Protein AF-A0A0S7X469-F1 (afdb_monomer)

Secondary structure (DSSP, 8-state):
--------SS---SHHHHHHHHHHHHHHHHHHTTT--EEE--S-TT-TTSTT---HHHHHHHHHHHHHHHHHH-TTPEEEE---S-TTSHHHHHHHHHHHTSTTGGG-SEEEE--EES--TTSHHHHHHHHHHHHHHHHHHHHHHHTT--SEEEEEEEE-EEGGG--TT-GGGEE-HHHHHHHHHHHHHHHHHTTEEEEE---TT-HHHHHHHHHHHHH-TT-EE---------S-S-EEEEEEE-TTS-EEEEEEE-SPPPS----

Foldseek 3Di:
DPPPDDQDPPFQPDPVRLVVVLVVLLVVLLVCPVPDQEDEQAAACQPPPDSSDHDLVSSLVSLVVNLVSNCVSPVRHAYEYLNHPACLDPSSVVSSLSSLQDLCLQSHAEYEYAHAQLQACVDPSRNVVLVCVLVSLVVSVVSNVVSPHDHAYENEEYFADDQVPDDPVRNSSHDHLQLRLVVVLVVCQVCQLSRYHYDYDPPVVRVSNVVSVVVCVVVCVQWHWDDDPDDDDDPQPQKDKTKTAHPVRDIDIDIDRRHRDDNDDPD

Structure (mmCIF, N/CA/C/O backbone):
data_AF-A0A0S7X469-F1
#
_entry.id   AF-A0A0S7X469-F1
#
loop_
_atom_site.group_PDB
_atom_site.id
_atom_site.type_symbol
_atom_site.label_atom_id
_atom_site.label_alt_id
_atom_site.label_comp_id
_atom_site.label_asym_id
_atom_site.label_entity_id
_atom_site.label_seq_id
_atom_site.pdbx_PDB_ins_code
_atom_site.Cartn_x
_atom_site.Cartn_y
_atom_site.Cartn_z
_atom_site.occupancy
_atom_site.B_iso_or_equiv
_atom_site.auth_seq_id
_atom_site.auth_comp_id
_atom_site.auth_asym_id
_atom_site.auth_atom_id
_atom_site.pdbx_PDB_model_num
ATOM 1 N N . MET A 1 1 ? -6.082 31.143 21.332 1.00 36.12 1 MET A N 1
ATOM 2 C CA . MET A 1 1 ? -4.649 31.126 20.981 1.00 36.12 1 MET A CA 1
ATOM 3 C C . MET A 1 1 ? -4.192 29.689 21.116 1.00 36.12 1 MET A C 1
ATOM 5 O O . MET A 1 1 ? -4.221 29.185 22.231 1.00 36.12 1 MET A O 1
ATOM 9 N N . ALA A 1 2 ? -3.887 29.004 20.016 1.00 40.56 2 ALA A N 1
ATOM 10 C CA . ALA A 1 2 ? -3.230 27.705 20.108 1.00 40.56 2 ALA A CA 1
ATOM 11 C C . ALA A 1 2 ? -1.818 27.973 20.639 1.00 40.56 2 ALA A C 1
ATOM 13 O O . ALA A 1 2 ? -1.033 28.651 19.979 1.00 40.56 2 ALA A O 1
ATOM 14 N N . GLN A 1 3 ? -1.541 27.576 21.880 1.00 46.44 3 GLN A N 1
ATOM 15 C CA . GLN A 1 3 ? -0.190 27.656 22.421 1.00 46.44 3 GLN A CA 1
ATOM 16 C C . GLN A 1 3 ? 0.654 26.652 21.635 1.00 46.44 3 GLN A C 1
ATOM 18 O O . GLN A 1 3 ? 0.353 25.461 21.644 1.00 46.44 3 GLN A O 1
ATOM 23 N N . GLY A 1 4 ? 1.650 27.145 20.897 1.00 52.31 4 GLY A N 1
ATOM 24 C CA . GLY A 1 4 ? 2.618 26.311 20.190 1.00 52.31 4 GLY A CA 1
ATOM 25 C C . GLY A 1 4 ? 3.452 25.540 21.206 1.00 52.31 4 GLY A C 1
ATOM 26 O O . GLY A 1 4 ? 4.444 26.059 21.708 1.00 52.31 4 GLY A O 1
ATOM 27 N N . GLY A 1 5 ? 2.986 24.348 21.571 1.00 64.31 5 GLY A N 1
ATOM 28 C CA . GLY A 1 5 ? 3.730 23.408 22.398 1.00 64.31 5 GLY A CA 1
ATOM 29 C C . GLY A 1 5 ? 4.857 22.764 21.598 1.00 64.31 5 GLY A C 1
ATOM 30 O O . GLY A 1 5 ? 4.738 22.552 20.392 1.00 64.31 5 GLY A O 1
ATOM 31 N N . GLU A 1 6 ? 5.953 22.455 22.280 1.00 74.06 6 GLU A N 1
ATOM 32 C CA . GLU A 1 6 ? 7.037 21.643 21.735 1.00 74.06 6 GLU A CA 1
ATOM 33 C C . GLU A 1 6 ? 6.517 20.220 21.474 1.00 74.06 6 GLU A C 1
ATOM 35 O O . GLU A 1 6 ? 5.971 19.577 22.375 1.00 74.06 6 GLU A O 1
ATOM 40 N N . VAL A 1 7 ? 6.638 19.738 20.235 1.00 76.44 7 VAL A N 1
ATOM 41 C CA . VAL A 1 7 ? 6.243 18.371 19.869 1.00 76.44 7 VAL A CA 1
ATOM 42 C C . VAL A 1 7 ? 7.349 17.428 20.324 1.00 76.44 7 VAL A C 1
ATOM 44 O O . VAL A 1 7 ? 8.462 17.482 19.807 1.00 76.44 7 VAL A O 1
ATOM 47 N N . ARG A 1 8 ? 7.043 16.577 21.305 1.00 86.12 8 ARG A N 1
ATOM 48 C CA . ARG A 1 8 ? 7.971 15.568 21.823 1.00 86.12 8 ARG A CA 1
ATOM 49 C C . ARG A 1 8 ? 7.801 14.252 21.071 1.00 86.12 8 ARG A C 1
ATOM 51 O O . ARG A 1 8 ? 6.686 13.902 20.692 1.00 86.12 8 ARG A O 1
ATOM 58 N N . TYR A 1 9 ? 8.906 13.541 20.887 1.00 88.25 9 TYR A N 1
ATOM 59 C CA . TYR A 1 9 ? 8.947 12.187 20.348 1.00 88.25 9 TYR A CA 1
ATOM 60 C C . TYR A 1 9 ? 9.711 11.257 21.315 1.00 88.25 9 TYR A C 1
ATOM 62 O O . TYR A 1 9 ? 10.593 11.744 22.031 1.00 88.25 9 TYR A O 1
ATOM 70 N N . PRO A 1 10 ? 9.374 9.956 21.383 1.00 94.31 10 PRO A N 1
ATOM 71 C CA . PRO A 1 10 ? 8.286 9.304 20.646 1.00 94.31 10 PRO A CA 1
ATOM 72 C C . PRO A 1 10 ? 6.906 9.818 21.091 1.00 94.31 10 PRO A C 1
ATOM 74 O O . PRO A 1 10 ? 6.752 10.307 22.211 1.00 94.31 10 PRO A O 1
ATOM 77 N N . ARG A 1 11 ? 5.919 9.797 20.190 1.00 95.38 11 ARG A N 1
ATOM 78 C CA . ARG A 1 11 ? 4.587 10.386 20.417 1.00 95.38 11 ARG A CA 1
ATOM 79 C C . ARG A 1 11 ? 3.649 9.438 21.161 1.00 95.38 11 ARG A C 1
ATOM 81 O O . ARG A 1 11 ? 3.894 8.242 21.244 1.00 95.38 11 ARG A O 1
ATOM 88 N N . PHE A 1 12 ? 2.540 9.998 21.655 1.00 96.31 12 PHE A N 1
ATOM 89 C CA . PHE A 1 12 ? 1.434 9.266 22.294 1.00 96.31 12 PHE A CA 1
ATOM 90 C C . PHE A 1 12 ? 1.796 8.571 23.611 1.00 96.31 12 PHE A C 1
ATOM 92 O O . PHE A 1 12 ? 1.204 7.560 23.980 1.00 96.31 12 PHE A O 1
ATOM 99 N N . LYS A 1 13 ? 2.714 9.175 24.371 1.00 95.88 13 LYS A N 1
ATOM 100 C CA . LYS A 1 13 ? 3.176 8.673 25.672 1.00 95.88 13 LYS A CA 1
ATOM 101 C C . LYS A 1 13 ? 2.231 8.997 26.821 1.00 95.88 13 LYS A C 1
ATOM 103 O O . LYS A 1 13 ? 2.357 8.438 27.909 1.00 95.88 13 LYS A O 1
ATOM 108 N N . THR A 1 14 ? 1.295 9.916 26.610 1.00 95.44 14 THR A N 1
ATOM 109 C CA . THR A 1 14 ? 0.353 10.367 27.639 1.00 95.44 14 THR A CA 1
ATOM 110 C C . THR A 1 14 ? -1.094 10.227 27.178 1.00 95.44 14 THR A C 1
ATOM 112 O O . THR A 1 14 ? -1.407 10.383 25.998 1.00 95.44 14 THR A O 1
ATOM 115 N N . GLU A 1 15 ? -2.014 9.992 28.119 1.00 96.69 15 GLU A N 1
ATOM 116 C CA . GLU A 1 15 ? -3.450 9.959 27.799 1.00 96.69 15 GLU A CA 1
ATOM 117 C C . GLU A 1 15 ? -3.954 11.304 27.257 1.00 96.69 15 GLU A C 1
ATOM 119 O O . GLU A 1 15 ? -4.890 11.324 26.468 1.00 96.69 15 GLU A O 1
ATOM 124 N N . GLU A 1 16 ? -3.319 12.424 27.614 1.00 95.88 16 GLU A N 1
ATOM 125 C CA . GLU A 1 16 ? -3.670 13.735 27.062 1.00 95.88 16 GLU A CA 1
ATOM 126 C C . GLU A 1 16 ? -3.326 13.837 25.566 1.00 95.88 16 GLU A C 1
ATOM 128 O O . GLU A 1 16 ? -4.120 14.347 24.780 1.00 95.88 16 GLU A O 1
ATOM 133 N N . GLU A 1 17 ? -2.167 13.324 25.139 1.00 95.38 17 GLU A N 1
ATOM 134 C CA . GLU A 1 17 ? -1.800 13.265 23.717 1.00 95.38 17 GLU A CA 1
ATOM 135 C C . GLU A 1 17 ? -2.741 12.368 22.921 1.00 95.38 17 GLU A C 1
ATOM 137 O O . GLU A 1 17 ? -3.195 12.769 21.848 1.00 95.38 17 GLU A O 1
ATOM 142 N N . ILE A 1 18 ? -3.050 11.187 23.465 1.00 97.75 18 ILE A N 1
ATOM 143 C CA . ILE A 1 18 ? -3.991 10.248 22.854 1.00 97.75 18 ILE A CA 1
ATOM 144 C C . ILE A 1 18 ? -5.366 10.909 22.739 1.00 97.75 18 ILE A C 1
ATOM 146 O O . ILE A 1 18 ? -5.920 10.946 21.646 1.00 97.75 18 ILE A O 1
ATOM 150 N N . GLN A 1 19 ? -5.897 11.497 23.816 1.00 98.31 19 GLN A N 1
ATOM 151 C CA . GLN A 1 19 ? -7.228 12.104 23.798 1.00 98.31 19 GLN A CA 1
ATOM 152 C C . GLN A 1 19 ? -7.323 13.258 22.795 1.00 98.31 19 GLN A C 1
ATOM 154 O O . GLN A 1 19 ? -8.270 13.299 22.019 1.00 98.31 19 GLN A O 1
ATOM 159 N N . ARG A 1 20 ? -6.316 14.141 22.725 1.00 97.38 20 ARG A N 1
ATOM 160 C CA . ARG A 1 20 ? -6.297 15.224 21.724 1.00 97.38 20 ARG A CA 1
ATOM 161 C C . ARG A 1 20 ? -6.328 14.695 20.290 1.00 97.38 20 ARG A C 1
ATOM 163 O O . ARG A 1 20 ? -6.940 15.315 19.424 1.00 97.38 20 ARG A O 1
ATOM 170 N N . TYR A 1 21 ? -5.661 13.573 20.027 1.00 97.75 21 TYR A N 1
ATOM 171 C CA . TYR A 1 21 ?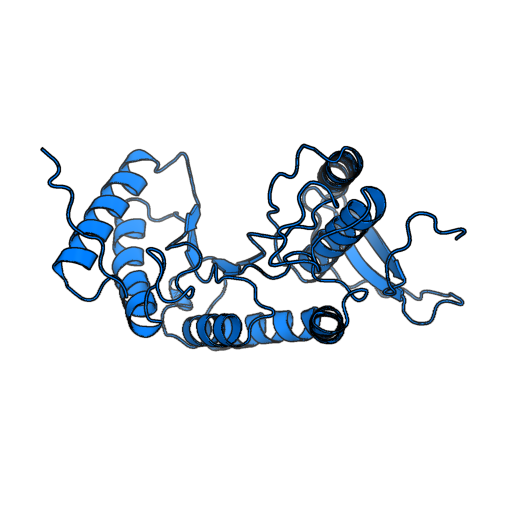 -5.719 12.935 18.717 1.00 97.75 21 TYR A CA 1
ATOM 172 C C . TYR A 1 21 ? -7.074 12.284 18.452 1.00 97.75 21 TYR A C 1
ATOM 174 O O . TYR A 1 21 ? -7.607 12.465 17.363 1.00 97.75 21 TYR A O 1
ATOM 182 N N . LEU A 1 22 ? -7.676 11.610 19.435 1.00 98.81 22 LEU A N 1
ATOM 183 C CA . LEU A 1 22 ? -9.024 11.052 19.296 1.00 98.81 22 LEU A CA 1
ATOM 184 C C . LEU A 1 22 ? -10.070 12.146 19.028 1.00 98.81 22 LEU A C 1
ATOM 186 O O . LEU A 1 22 ? -10.904 11.968 18.146 1.00 98.81 22 LEU A O 1
ATOM 190 N N . ASP A 1 23 ? -9.980 13.294 19.707 1.00 98.75 23 ASP A N 1
ATOM 191 C CA . ASP A 1 23 ? -10.857 14.450 19.471 1.00 98.75 23 ASP A CA 1
ATOM 192 C C . ASP A 1 23 ? -10.689 14.993 18.038 1.00 98.75 23 ASP A C 1
ATOM 194 O O . ASP A 1 23 ? -11.666 15.320 17.358 1.00 98.75 23 ASP A O 1
ATOM 198 N N . TYR A 1 24 ? -9.445 15.057 17.547 1.00 98.44 24 TYR A N 1
ATOM 199 C CA . TYR A 1 24 ? -9.148 15.435 16.164 1.00 98.44 24 TYR A CA 1
ATOM 200 C C . TYR A 1 24 ? -9.712 14.423 15.159 1.00 98.44 24 TYR A C 1
ATOM 202 O O . TYR A 1 24 ? -10.362 14.821 14.192 1.00 98.44 24 TYR A O 1
ATOM 210 N N . VAL A 1 25 ? -9.513 13.123 15.392 1.00 98.62 25 VAL A N 1
ATOM 211 C CA . VAL A 1 25 ? -10.051 12.057 14.538 1.00 98.62 25 VAL A CA 1
ATOM 212 C C . VAL A 1 25 ? -11.573 12.128 14.501 1.00 98.62 25 VAL A C 1
ATOM 214 O O . VAL A 1 25 ? -12.140 12.135 13.410 1.00 98.62 25 VAL A O 1
ATOM 217 N N . GLN A 1 26 ? -12.236 12.264 15.652 1.00 98.75 26 GLN A N 1
ATOM 218 C CA . GLN A 1 26 ? -13.687 12.415 15.717 1.00 98.75 26 GLN A CA 1
ATOM 219 C C . GLN A 1 26 ? -14.153 13.602 14.868 1.00 98.75 26 GLN A C 1
ATOM 221 O O . GLN A 1 26 ? -15.042 13.453 14.031 1.00 98.75 26 GLN A O 1
ATOM 226 N N . PHE A 1 27 ? -13.519 14.767 15.029 1.00 98.62 27 PHE A N 1
ATOM 227 C CA . PHE A 1 27 ? -13.845 15.963 14.255 1.00 98.62 27 PHE A CA 1
ATOM 228 C C . PHE A 1 27 ? -13.696 15.740 12.739 1.00 98.62 27 PHE A C 1
ATOM 230 O O . PHE A 1 27 ? -14.597 16.090 11.971 1.00 98.62 27 PHE A O 1
ATOM 237 N N . ILE A 1 28 ? -12.588 15.136 12.299 1.00 98.38 28 ILE A N 1
ATOM 238 C CA . ILE A 1 28 ? -12.310 14.873 10.880 1.00 98.38 28 ILE A CA 1
ATOM 239 C C . ILE A 1 28 ? -13.291 13.851 10.301 1.00 98.38 28 ILE A C 1
ATOM 241 O O . ILE A 1 28 ? -13.881 14.103 9.246 1.00 98.38 28 ILE A O 1
ATOM 245 N N . VAL A 1 29 ? -13.516 12.724 10.981 1.00 98.44 29 VAL A N 1
ATOM 246 C CA . VAL A 1 29 ? -14.450 11.688 10.517 1.00 98.44 29 VAL A CA 1
ATOM 247 C C . VAL A 1 29 ? -15.863 12.253 10.461 1.00 98.44 29 VAL A C 1
ATOM 249 O O . VAL A 1 29 ? -16.525 12.127 9.434 1.00 98.44 29 VAL A O 1
ATOM 252 N N . HIS A 1 30 ? -16.303 12.969 11.497 1.00 98.12 30 HIS A N 1
ATOM 253 C CA . HIS A 1 30 ? -17.612 13.614 11.513 1.00 98.12 30 HIS A CA 1
ATOM 254 C C . HIS A 1 30 ? -17.799 14.581 10.339 1.00 98.12 30 HIS A C 1
ATOM 256 O O . HIS A 1 30 ? -18.860 14.611 9.716 1.00 98.12 30 HIS A O 1
ATOM 262 N N . HIS A 1 31 ? -16.773 15.376 10.028 1.00 98.00 31 HIS A N 1
ATOM 263 C CA . HIS A 1 31 ? -16.840 16.354 8.952 1.00 98.00 31 HIS A CA 1
ATOM 264 C C . HIS A 1 31 ? -16.864 15.697 7.564 1.00 98.00 31 HIS A C 1
ATOM 266 O O . HIS A 1 31 ? -17.580 16.160 6.672 1.00 98.00 31 HIS A O 1
ATOM 272 N N . PHE A 1 32 ? -16.067 14.648 7.347 1.00 98.06 32 PHE A N 1
ATOM 273 C CA . PHE A 1 32 ? -15.872 14.045 6.025 1.00 98.06 32 PHE A CA 1
ATOM 274 C C . PHE A 1 32 ? -16.647 12.748 5.779 1.00 98.06 32 PHE A C 1
ATOM 276 O O . PHE A 1 32 ? -16.626 12.263 4.643 1.00 98.06 32 PHE A O 1
ATOM 283 N N . LYS A 1 33 ? -17.376 12.218 6.770 1.00 94.62 33 LYS A N 1
ATOM 284 C CA . LYS A 1 33 ? -18.246 11.057 6.556 1.00 94.62 33 LYS A CA 1
ATOM 285 C C . LYS A 1 33 ? -19.186 11.299 5.378 1.00 94.62 33 LYS A C 1
ATOM 287 O O . LYS A 1 33 ? -19.657 12.417 5.155 1.00 94.62 33 LYS A O 1
ATOM 292 N N . ASN A 1 34 ? -19.424 10.247 4.600 1.00 91.38 34 ASN A N 1
ATOM 293 C CA . ASN A 1 34 ? -20.125 10.262 3.308 1.00 91.38 34 ASN A CA 1
ATOM 294 C C . ASN A 1 34 ? -19.367 10.916 2.131 1.00 91.38 34 ASN A C 1
ATOM 296 O O . ASN A 1 34 ? -19.913 10.969 1.031 1.00 91.38 34 ASN A O 1
ATOM 300 N N . ARG A 1 35 ? -18.136 11.418 2.322 1.00 96.88 35 ARG A N 1
ATOM 301 C CA . ARG A 1 35 ? -17.285 11.947 1.232 1.00 96.88 35 ARG A CA 1
ATOM 302 C C . ARG A 1 35 ? -15.993 11.165 1.051 1.00 96.88 35 ARG A C 1
ATOM 304 O O . ARG A 1 35 ? -15.571 10.967 -0.082 1.00 96.88 35 ARG A O 1
ATOM 311 N N . ILE A 1 36 ? -15.385 10.723 2.147 1.00 96.00 36 ILE A N 1
ATOM 312 C CA . ILE A 1 36 ? -14.218 9.839 2.129 1.00 96.00 36 ILE A CA 1
ATOM 313 C C . ILE A 1 36 ? -14.555 8.563 2.892 1.00 96.00 36 ILE A C 1
ATOM 315 O O . ILE A 1 36 ? -15.275 8.599 3.890 1.00 96.00 36 ILE A O 1
ATOM 319 N N . GLN A 1 37 ? -14.071 7.436 2.382 1.00 96.62 37 GLN A N 1
ATOM 320 C CA . GLN A 1 37 ? -14.346 6.120 2.957 1.00 96.62 37 GLN A CA 1
ATOM 321 C C . GLN A 1 37 ? -13.148 5.575 3.725 1.00 96.62 37 GLN A C 1
ATOM 323 O O . GLN A 1 37 ? -13.344 4.836 4.678 1.00 96.62 37 GLN A O 1
ATOM 328 N N . TYR A 1 38 ? -11.932 5.952 3.337 1.00 97.69 38 TYR A N 1
ATOM 329 C CA . TYR A 1 38 ? -10.692 5.398 3.865 1.00 97.69 38 TYR A CA 1
ATOM 330 C C . TYR A 1 38 ? -10.058 6.369 4.859 1.00 97.69 38 TYR A C 1
ATOM 332 O O . TYR A 1 38 ? -9.936 7.559 4.569 1.00 97.69 38 TYR A O 1
ATOM 340 N N . TYR A 1 39 ? -9.676 5.852 6.022 1.00 98.31 39 TYR A N 1
ATOM 341 C CA . TYR A 1 39 ? -9.015 6.590 7.090 1.00 98.31 39 TYR A CA 1
ATOM 342 C C . TYR A 1 39 ? -7.765 5.828 7.507 1.00 98.31 39 TYR A C 1
ATOM 344 O O . TYR A 1 39 ? -7.847 4.753 8.103 1.00 98.31 39 TYR A O 1
ATOM 352 N N . GLU A 1 40 ? -6.617 6.402 7.179 1.00 98.31 40 GLU A N 1
ATOM 353 C CA . GLU A 1 40 ? -5.312 5.883 7.558 1.00 98.31 40 GLU A CA 1
ATOM 354 C C . GLU A 1 40 ? -4.892 6.418 8.917 1.00 98.31 40 GLU A C 1
ATOM 356 O O . GLU A 1 40 ? -4.962 7.621 9.198 1.00 98.31 40 GLU A O 1
ATOM 361 N N . ILE A 1 41 ? -4.495 5.499 9.792 1.00 98.50 41 ILE A N 1
ATOM 362 C CA . ILE A 1 41 ? -4.002 5.836 11.117 1.00 98.50 41 ILE A CA 1
ATOM 363 C C . ILE A 1 41 ? -2.489 5.984 11.009 1.00 98.50 41 ILE A C 1
ATOM 365 O O . ILE A 1 41 ? -1.755 5.029 11.247 1.00 98.50 41 ILE A O 1
ATOM 369 N N . TRP A 1 42 ? -2.074 7.226 10.745 1.00 97.69 42 TRP A N 1
ATOM 370 C CA . TRP A 1 42 ? -0.684 7.694 10.735 1.00 97.69 42 TRP A CA 1
ATOM 371 C C . TRP A 1 42 ? 0.160 7.255 9.533 1.00 97.69 42 TRP A C 1
ATOM 373 O O . TRP A 1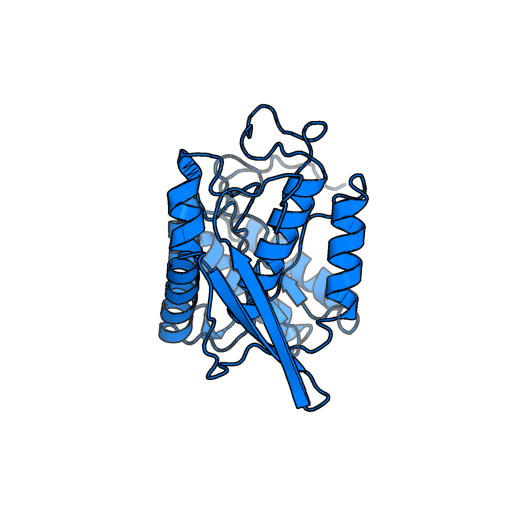 42 ? -0.010 6.156 9.032 1.00 97.69 42 TRP A O 1
ATOM 383 N N . ASN A 1 43 ? 1.124 8.104 9.167 1.00 97.44 43 ASN A N 1
ATOM 384 C CA . ASN A 1 43 ? 2.095 7.858 8.101 1.00 97.44 43 ASN A CA 1
ATOM 385 C C . ASN A 1 43 ? 3.501 7.673 8.687 1.00 97.44 43 ASN A C 1
ATOM 387 O O . ASN A 1 43 ? 3.983 8.546 9.420 1.00 97.44 43 ASN A O 1
ATOM 391 N N . GLU A 1 44 ? 4.147 6.566 8.336 1.00 97.38 44 GLU A N 1
ATOM 392 C CA . GLU A 1 44 ? 5.517 6.170 8.685 1.00 97.38 44 GLU A CA 1
ATOM 393 C C . GLU A 1 44 ? 5.844 6.340 10.181 1.00 97.38 44 GLU A C 1
ATOM 395 O O . GLU A 1 44 ? 6.778 7.057 10.560 1.00 97.38 44 GLU A O 1
ATOM 400 N N . PRO A 1 45 ? 5.067 5.700 11.079 1.00 97.81 45 PRO A N 1
ATOM 401 C CA . PRO A 1 45 ? 5.246 5.854 12.523 1.00 97.81 45 PRO A CA 1
ATOM 402 C C . PRO A 1 45 ? 6.599 5.330 13.029 1.00 97.81 45 PRO A C 1
ATOM 404 O O . PRO A 1 45 ? 7.010 5.647 14.144 1.00 97.81 45 PRO A O 1
ATOM 407 N N . ASN A 1 46 ? 7.301 4.536 12.226 1.00 97.75 46 ASN A N 1
ATOM 408 C CA . ASN A 1 46 ? 8.558 3.887 12.571 1.00 97.75 46 ASN A CA 1
ATOM 409 C C . ASN A 1 46 ? 9.801 4.781 12.388 1.00 97.75 46 ASN A C 1
ATOM 411 O O . ASN A 1 46 ? 10.875 4.395 12.842 1.00 97.75 46 ASN A O 1
ATOM 415 N N . ILE A 1 47 ? 9.686 5.966 11.771 1.00 96.25 47 ILE A N 1
ATOM 416 C CA . ILE A 1 47 ? 10.843 6.849 11.545 1.00 96.25 47 ILE A CA 1
ATOM 417 C C . ILE A 1 47 ? 11.265 7.518 12.856 1.00 96.25 47 ILE A C 1
ATOM 419 O O . ILE A 1 47 ? 10.700 8.537 13.268 1.00 96.25 47 ILE A O 1
ATOM 423 N N . GLU A 1 48 ? 12.285 6.956 13.500 1.00 95.25 48 GLU A N 1
ATOM 424 C CA . GLU A 1 48 ? 12.801 7.422 14.785 1.00 95.25 48 GLU A CA 1
ATOM 425 C C . GLU A 1 48 ? 13.288 8.877 14.761 1.00 95.25 48 GLU A C 1
ATOM 427 O O . GLU A 1 48 ? 13.762 9.395 13.753 1.00 95.25 48 GLU A O 1
ATOM 432 N N . ASN A 1 49 ? 13.229 9.537 15.921 1.00 92.94 49 ASN A N 1
ATOM 433 C CA . ASN A 1 49 ? 13.718 10.908 16.126 1.00 92.94 49 ASN A CA 1
ATOM 434 C C . ASN A 1 49 ? 13.039 11.984 15.255 1.00 92.94 49 ASN A C 1
ATOM 436 O O . ASN A 1 49 ? 13.568 13.086 15.088 1.00 92.94 49 ASN A O 1
ATOM 440 N N . THR A 1 50 ? 11.844 11.696 14.738 1.00 93.06 50 THR A N 1
ATOM 441 C CA . THR A 1 50 ? 11.020 12.646 13.982 1.00 93.06 50 THR A CA 1
ATOM 442 C C . THR A 1 50 ? 9.673 12.896 14.658 1.00 93.06 50 THR A C 1
ATOM 444 O O . THR A 1 50 ? 9.269 12.212 15.598 1.00 93.06 50 THR A O 1
ATOM 447 N N . ILE A 1 51 ? 8.919 13.869 14.139 1.00 91.81 51 ILE A N 1
ATOM 448 C CA . ILE A 1 51 ? 7.533 14.130 14.557 1.00 91.81 51 ILE A CA 1
ATOM 449 C C . ILE A 1 51 ? 6.548 13.017 14.161 1.00 91.81 51 ILE A C 1
ATOM 451 O O . ILE A 1 51 ? 5.387 13.069 14.582 1.00 91.81 51 ILE A O 1
ATOM 455 N N . GLN A 1 52 ? 6.974 12.062 13.330 1.00 95.19 52 GLN A N 1
ATOM 456 C CA . GLN A 1 52 ? 6.188 10.888 12.961 1.00 95.19 52 GLN A CA 1
ATOM 457 C C . GLN A 1 52 ? 6.396 9.747 13.955 1.00 95.19 52 GLN A C 1
ATOM 459 O O . GLN A 1 52 ? 5.513 8.908 14.062 1.00 95.19 52 GLN A O 1
ATOM 464 N N . TRP A 1 53 ? 7.491 9.745 14.719 1.00 97.69 53 TRP A N 1
ATOM 465 C CA . TRP A 1 53 ? 7.877 8.596 15.529 1.00 97.69 53 TRP A CA 1
ATOM 466 C C . TRP A 1 53 ? 6.850 8.225 16.608 1.00 97.69 53 TRP A C 1
ATOM 468 O O . TRP A 1 53 ? 6.552 9.015 17.513 1.00 97.69 53 TRP A O 1
ATOM 478 N N . ILE A 1 54 ? 6.371 6.985 16.549 1.00 98.31 54 ILE A N 1
ATOM 479 C CA . ILE A 1 54 ? 5.572 6.309 17.569 1.00 98.31 54 ILE A CA 1
ATOM 480 C C . ILE A 1 54 ? 6.218 4.944 17.807 1.00 98.31 54 ILE A C 1
ATOM 482 O O . ILE A 1 54 ? 6.443 4.191 16.864 1.00 98.31 54 ILE A O 1
ATOM 486 N N . GLU A 1 55 ? 6.505 4.588 19.056 1.00 98.25 55 GLU A N 1
ATOM 487 C CA . GLU A 1 55 ? 6.933 3.218 19.363 1.00 98.25 55 GLU A CA 1
ATOM 488 C C . GLU A 1 55 ? 5.811 2.225 19.037 1.00 98.25 55 GLU A C 1
ATOM 490 O O . GLU A 1 55 ? 4.630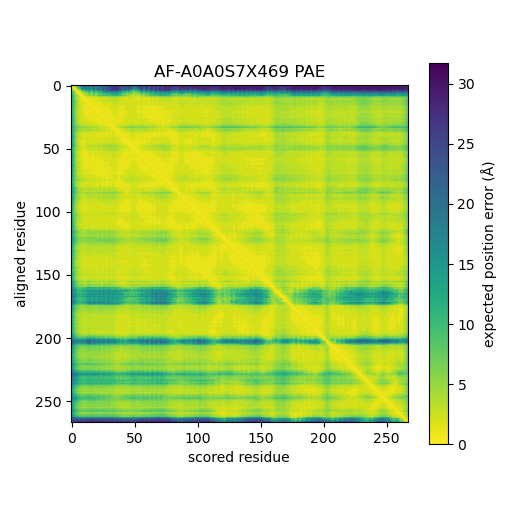 2.535 19.193 1.00 98.25 55 GLU A O 1
ATOM 495 N N . VAL A 1 56 ? 6.168 1.024 18.583 1.00 98.62 56 VAL A N 1
ATOM 496 C CA . VAL A 1 56 ? 5.195 0.092 17.993 1.00 98.62 56 VAL A CA 1
ATOM 497 C C . VAL A 1 56 ? 4.058 -0.297 18.943 1.00 98.62 56 VAL A C 1
ATOM 499 O O . VAL A 1 56 ? 2.898 -0.322 18.534 1.00 98.62 56 VAL A O 1
ATOM 502 N N . ASP A 1 57 ? 4.350 -0.492 20.231 1.00 98.56 57 ASP A N 1
ATOM 503 C CA . ASP A 1 57 ? 3.332 -0.794 21.245 1.00 98.56 57 ASP A CA 1
ATOM 504 C C . ASP A 1 57 ? 2.359 0.380 21.457 1.00 98.56 57 ASP A C 1
ATOM 506 O O . ASP A 1 57 ? 1.149 0.179 21.615 1.00 98.56 57 ASP A O 1
ATOM 510 N N . ASP A 1 58 ? 2.865 1.616 21.411 1.00 98.62 58 ASP A N 1
ATOM 511 C CA . ASP A 1 58 ? 2.042 2.822 21.515 1.00 98.62 58 ASP A CA 1
ATOM 512 C C . ASP A 1 58 ? 1.206 3.036 20.251 1.00 98.62 58 ASP A C 1
ATOM 514 O O . ASP A 1 58 ? 0.047 3.441 20.353 1.00 98.62 58 ASP A O 1
ATOM 518 N N . TYR A 1 59 ? 1.738 2.711 19.070 1.00 98.75 59 TYR A N 1
ATOM 519 C CA . TYR A 1 59 ? 0.983 2.743 17.819 1.00 98.75 59 TYR A CA 1
ATOM 520 C C . TYR A 1 59 ? -0.154 1.718 17.827 1.00 98.75 59 TYR A C 1
ATOM 522 O O . TYR A 1 59 ? -1.304 2.070 17.562 1.00 98.75 59 TYR A O 1
ATOM 530 N N . ILE A 1 60 ? 0.116 0.475 18.235 1.00 98.81 60 ILE A N 1
ATOM 531 C CA . ILE A 1 60 ? -0.909 -0.566 18.394 1.00 98.81 60 ILE A CA 1
ATOM 532 C C . ILE A 1 60 ? -1.984 -0.108 19.394 1.00 98.81 60 ILE A C 1
ATOM 534 O O . ILE A 1 60 ? -3.185 -0.233 19.127 1.00 98.81 60 ILE A O 1
ATOM 538 N N . LYS A 1 61 ? -1.589 0.482 20.532 1.00 98.69 61 LYS A N 1
ATOM 539 C CA . LYS A 1 61 ? -2.527 1.070 21.505 1.00 98.69 61 LYS A CA 1
ATOM 540 C C . LYS A 1 61 ? -3.347 2.208 20.888 1.00 98.69 61 LYS A C 1
ATOM 542 O O . LYS A 1 61 ? -4.555 2.283 21.132 1.00 98.69 61 LYS A O 1
ATOM 547 N N . LEU A 1 62 ? -2.722 3.079 20.099 1.00 98.75 62 LEU A N 1
ATOM 548 C CA . LEU A 1 62 ? -3.387 4.185 19.415 1.00 98.75 62 LEU A CA 1
ATOM 549 C C . LEU A 1 62 ? -4.431 3.664 18.423 1.00 98.75 62 LEU A C 1
ATOM 551 O O . LEU A 1 62 ? -5.573 4.122 18.466 1.00 98.75 62 LEU A O 1
ATOM 555 N N . VAL A 1 63 ? -4.091 2.665 17.602 1.00 98.81 63 VAL A N 1
ATOM 556 C CA . VAL A 1 63 ? -5.016 2.013 16.658 1.00 98.81 63 VAL A CA 1
ATOM 557 C C . VAL A 1 63 ? -6.234 1.461 17.399 1.00 98.81 63 VAL A C 1
ATOM 559 O O . VAL A 1 63 ? -7.365 1.815 17.059 1.00 98.81 63 VAL A O 1
ATOM 562 N N . LYS A 1 64 ? -6.033 0.690 18.480 1.00 98.69 64 LYS A N 1
ATOM 563 C CA . LYS A 1 64 ? -7.134 0.132 19.296 1.00 98.69 64 LYS A CA 1
ATOM 564 C C . LYS A 1 64 ? -8.096 1.187 19.829 1.00 98.69 64 LYS A C 1
ATOM 566 O O . LYS A 1 64 ? -9.286 0.919 19.971 1.00 98.69 64 LYS A O 1
ATOM 571 N N . ARG A 1 65 ? -7.585 2.368 20.179 1.00 98.69 65 ARG A N 1
ATOM 572 C CA . ARG A 1 65 ? -8.383 3.479 20.720 1.00 98.69 65 ARG A CA 1
ATOM 573 C C . ARG A 1 65 ? -9.051 4.303 19.622 1.00 98.69 65 ARG A C 1
ATOM 575 O O . ARG A 1 65 ? -10.136 4.829 19.845 1.00 98.69 65 ARG A O 1
ATOM 582 N N . THR A 1 66 ? -8.422 4.394 18.457 1.00 98.88 66 THR A N 1
ATOM 583 C CA . THR A 1 66 ? -8.878 5.214 17.330 1.00 98.88 66 THR A CA 1
ATOM 584 C C . THR A 1 66 ? -9.972 4.519 16.526 1.00 98.88 66 THR A C 1
ATOM 586 O O . THR A 1 66 ? -10.953 5.161 16.155 1.00 98.88 66 THR A O 1
ATOM 589 N N . VAL A 1 67 ? -9.861 3.201 16.316 1.00 98.81 67 VAL A N 1
ATOM 590 C CA . VAL A 1 67 ? -10.840 2.415 15.547 1.00 98.81 67 VAL A CA 1
ATOM 591 C C . VAL A 1 67 ? -12.284 2.611 16.052 1.00 98.81 67 VAL A C 1
ATOM 593 O O . VAL A 1 67 ? -13.140 2.947 15.230 1.00 98.81 67 VAL A O 1
ATOM 596 N N . PRO A 1 68 ? -12.596 2.480 17.361 1.00 98.69 68 PRO A N 1
ATOM 597 C CA . PRO A 1 68 ? -13.956 2.691 17.856 1.00 98.69 68 PRO A CA 1
ATOM 598 C C . PRO A 1 68 ? -14.485 4.105 17.601 1.00 98.69 68 PRO A C 1
ATOM 600 O O . PRO A 1 68 ? -15.642 4.244 17.223 1.00 98.69 68 PRO A O 1
ATOM 603 N N . VAL A 1 69 ? -13.642 5.135 17.742 1.00 98.75 69 VAL A N 1
ATOM 604 C CA . VAL A 1 69 ? -14.030 6.537 17.499 1.00 98.75 69 VAL A CA 1
ATOM 605 C C . VAL A 1 69 ? -14.410 6.747 16.033 1.00 98.75 69 VAL A C 1
ATOM 607 O O . VAL A 1 69 ? -15.440 7.352 15.739 1.00 98.75 69 VAL A O 1
ATOM 610 N N . ILE A 1 70 ? -13.620 6.197 15.102 1.00 98.69 70 ILE A N 1
ATOM 611 C CA . ILE A 1 70 ? -13.941 6.245 13.668 1.00 98.69 70 ILE A CA 1
ATOM 612 C C . ILE A 1 70 ? -15.272 5.530 13.402 1.00 98.69 70 ILE A C 1
ATOM 614 O O . ILE A 1 70 ? -16.146 6.089 12.740 1.00 98.69 70 ILE A O 1
ATOM 618 N N . LYS A 1 71 ? -15.447 4.307 13.922 1.00 98.31 71 LYS A N 1
ATOM 619 C CA . LYS A 1 71 ? -16.643 3.486 13.664 1.00 98.31 71 LYS A CA 1
ATOM 620 C C . LYS A 1 71 ? -17.909 4.040 14.331 1.00 98.31 71 LYS A C 1
ATOM 622 O O . LYS A 1 71 ? -18.997 3.818 13.802 1.00 98.31 71 LYS A O 1
ATOM 627 N N . GLU A 1 72 ? -17.792 4.767 15.443 1.00 98.19 72 GLU A N 1
ATOM 628 C CA . GLU A 1 72 ? -18.913 5.471 16.081 1.00 98.19 72 GLU A CA 1
ATOM 629 C C . GLU A 1 72 ? -19.412 6.633 15.211 1.00 98.19 72 GLU A C 1
ATOM 631 O O . GLU A 1 72 ? -20.617 6.777 14.997 1.00 98.19 72 GLU A O 1
ATOM 636 N N . GLU A 1 73 ? -18.501 7.425 14.637 1.00 98.06 73 GLU A N 1
ATOM 637 C CA . GLU A 1 73 ? -18.876 8.521 13.736 1.00 98.06 73 GLU A CA 1
ATOM 638 C C . GLU A 1 73 ? -19.338 8.036 12.359 1.00 98.06 73 GLU A C 1
ATOM 640 O O . GLU A 1 73 ? -20.247 8.634 11.762 1.00 98.06 73 GLU A O 1
ATOM 645 N N . TYR A 1 74 ? -18.703 6.974 11.850 1.00 98.38 74 TYR A N 1
ATOM 646 C CA . TYR A 1 74 ? -18.979 6.383 10.548 1.00 98.38 74 TYR A CA 1
ATOM 647 C C . TYR A 1 74 ? -18.699 4.869 10.520 1.00 98.38 74 TYR A C 1
ATOM 649 O O . TYR A 1 74 ? -17.591 4.411 10.246 1.00 98.38 74 TYR A O 1
ATOM 657 N N . SER A 1 75 ? -19.748 4.075 10.746 1.00 97.25 75 SER A N 1
ATOM 658 C CA . SER A 1 75 ? -19.647 2.607 10.837 1.00 97.25 75 SER A CA 1
ATOM 659 C C . SER A 1 75 ? -19.113 1.902 9.578 1.00 97.25 75 SER A C 1
ATOM 661 O O . SER A 1 75 ? -18.494 0.844 9.698 1.00 97.25 75 SER A O 1
ATOM 663 N N . GLU A 1 76 ? -19.291 2.483 8.385 1.00 97.00 76 GLU A N 1
ATOM 664 C CA . GLU A 1 76 ? -18.810 1.899 7.120 1.00 97.00 76 GLU A CA 1
ATOM 665 C C . GLU A 1 76 ? -17.385 2.336 6.739 1.00 97.00 76 GLU A C 1
ATOM 667 O O . GLU A 1 76 ? -16.857 1.855 5.735 1.00 97.00 76 GLU A O 1
ATOM 672 N N . ALA A 1 77 ? -16.751 3.220 7.521 1.00 98.19 77 ALA A N 1
ATOM 673 C CA . ALA A 1 77 ? -15.380 3.669 7.282 1.00 98.19 77 ALA A CA 1
ATOM 674 C C . ALA A 1 77 ? -14.418 2.482 7.136 1.00 98.19 77 ALA A C 1
ATOM 676 O O . ALA A 1 77 ? -14.530 1.495 7.862 1.00 98.19 77 ALA A O 1
ATOM 677 N N . LYS A 1 78 ? -13.448 2.596 6.235 1.00 98.38 78 LYS A N 1
ATOM 678 C CA . LYS A 1 78 ? -12.367 1.642 6.004 1.00 98.38 78 LYS A CA 1
ATOM 679 C C . LYS A 1 78 ? -11.111 2.114 6.706 1.00 98.38 78 LYS A C 1
ATOM 681 O O . LYS A 1 78 ? -10.655 3.227 6.462 1.00 98.38 78 LYS A O 1
ATOM 686 N N . ILE A 1 79 ? -10.580 1.280 7.589 1.00 98.75 79 ILE A N 1
ATOM 687 C CA . ILE A 1 79 ? -9.435 1.638 8.425 1.00 98.75 79 ILE A CA 1
ATOM 688 C C . ILE A 1 79 ? -8.161 1.058 7.822 1.00 98.75 79 ILE A C 1
ATOM 690 O O . ILE A 1 79 ? -8.087 -0.153 7.608 1.00 98.75 79 ILE A O 1
ATOM 694 N N . VAL A 1 80 ? -7.187 1.930 7.567 1.00 98.75 80 VAL A N 1
ATOM 695 C CA . VAL A 1 80 ? -5.865 1.595 7.023 1.00 98.75 80 VAL A CA 1
ATOM 696 C C . VAL A 1 80 ? -4.822 1.707 8.138 1.00 98.75 80 VAL A C 1
ATOM 698 O O . VAL A 1 80 ? -4.838 2.674 8.906 1.00 98.75 80 VAL A O 1
ATOM 701 N N . VAL A 1 81 ? -3.942 0.711 8.239 1.00 98.75 81 VAL A N 1
ATOM 702 C CA . VAL A 1 81 ? -2.795 0.680 9.163 1.00 98.75 81 VAL A CA 1
ATOM 703 C C . VAL A 1 81 ? -1.563 0.117 8.467 1.00 98.75 81 VAL A C 1
ATOM 705 O O . VAL A 1 81 ? -1.684 -0.551 7.442 1.00 98.75 81 VAL A O 1
ATOM 708 N N . GLY A 1 82 ? -0.396 0.305 9.075 1.00 97.50 82 GLY A N 1
ATOM 709 C CA . GLY A 1 82 ? 0.872 -0.181 8.546 1.00 97.50 82 GLY A CA 1
ATOM 710 C C . GLY A 1 82 ? 1.703 0.998 8.083 1.00 97.50 82 GLY A C 1
ATOM 711 O O . GLY A 1 82 ? 2.522 1.442 8.879 1.00 97.50 82 GLY A O 1
ATOM 712 N N . SER A 1 83 ? 1.455 1.490 6.862 1.00 96.44 83 SER A N 1
ATOM 713 C CA . SER A 1 83 ? 2.045 2.668 6.190 1.00 96.44 83 SER A CA 1
ATOM 714 C C . SER A 1 83 ? 3.448 3.019 6.701 1.00 96.44 83 SER A C 1
ATOM 716 O O . SER A 1 83 ? 3.736 4.161 7.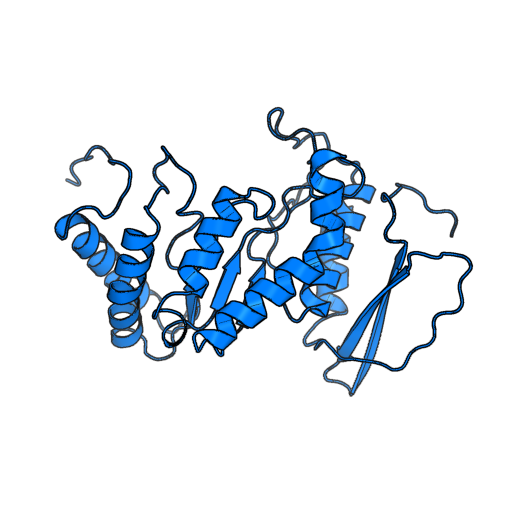050 1.00 96.44 83 SER A O 1
ATOM 718 N N . THR A 1 84 ? 4.300 2.000 6.861 1.00 96.62 84 THR A N 1
ATOM 719 C CA . THR A 1 84 ? 5.666 2.141 7.371 1.00 96.62 84 THR A CA 1
ATOM 720 C C . THR A 1 84 ? 6.537 2.744 6.286 1.00 96.62 84 THR A C 1
ATOM 722 O O . THR A 1 84 ? 6.221 2.591 5.107 1.00 96.62 84 THR A O 1
ATOM 725 N N . SER A 1 85 ? 7.667 3.343 6.671 1.00 94.00 85 SER A N 1
ATOM 726 C CA . SER A 1 85 ? 8.684 3.758 5.700 1.00 94.00 85 SER A CA 1
ATOM 727 C C . SER A 1 85 ? 9.255 2.564 4.921 1.00 94.00 85 SER A C 1
ATOM 729 O O . SER A 1 85 ? 8.846 1.419 5.134 1.00 94.00 85 SER A O 1
ATOM 731 N N . GLU A 1 86 ? 10.213 2.838 4.029 1.00 92.00 86 GLU A N 1
ATOM 732 C CA . GLU A 1 86 ? 10.732 1.887 3.040 1.00 92.00 86 GLU A CA 1
ATOM 733 C C . GLU A 1 86 ? 10.960 0.469 3.596 1.00 92.00 86 GLU A C 1
ATOM 735 O O . GLU A 1 86 ? 11.849 0.225 4.409 1.00 92.00 86 GLU A O 1
ATOM 740 N N . LEU A 1 87 ? 10.168 -0.489 3.108 1.00 96.00 87 LEU A N 1
ATOM 741 C CA . LEU A 1 87 ? 10.157 -1.870 3.592 1.00 96.00 87 LEU A CA 1
ATOM 742 C C . LEU A 1 87 ? 11.477 -2.616 3.315 1.00 96.00 87 LEU A C 1
ATOM 744 O O . LEU A 1 87 ? 11.692 -3.687 3.866 1.00 96.00 87 LEU A O 1
ATOM 748 N N . SER A 1 88 ? 12.399 -2.094 2.502 1.00 94.44 88 SER A N 1
ATOM 749 C CA . SER A 1 88 ? 13.743 -2.684 2.397 1.00 94.44 88 SER A CA 1
ATOM 750 C C . SER A 1 88 ? 14.587 -2.497 3.661 1.00 94.44 88 SER A C 1
ATOM 752 O O . SER A 1 88 ? 15.561 -3.224 3.849 1.00 94.44 88 SER A O 1
ATOM 754 N N . ASP A 1 89 ? 14.233 -1.549 4.531 1.00 94.62 89 ASP A N 1
ATOM 755 C CA . ASP A 1 89 ? 14.853 -1.393 5.842 1.00 94.62 89 ASP A CA 1
ATOM 756 C C . ASP A 1 89 ? 14.308 -2.430 6.842 1.00 94.62 89 ASP A C 1
ATOM 758 O O . ASP A 1 89 ? 13.098 -2.574 7.034 1.00 94.62 89 ASP A O 1
ATOM 762 N N . MET A 1 90 ? 15.214 -3.138 7.524 1.00 94.69 90 MET A N 1
ATOM 763 C CA . MET A 1 90 ? 14.842 -4.188 8.480 1.00 94.69 90 MET A CA 1
ATOM 764 C C . MET A 1 90 ? 14.008 -3.653 9.650 1.00 94.69 90 MET A C 1
ATOM 766 O O . MET A 1 90 ? 13.089 -4.333 10.097 1.00 94.69 90 MET A O 1
ATOM 770 N N . GLY A 1 91 ? 14.291 -2.437 10.132 1.00 97.12 91 GLY A N 1
ATOM 771 C CA . GLY A 1 91 ? 13.520 -1.827 11.218 1.00 97.12 91 GLY A CA 1
ATOM 772 C C . GLY A 1 91 ? 12.076 -1.543 10.804 1.00 97.12 91 GLY A C 1
ATOM 773 O O . GLY A 1 91 ? 11.144 -1.782 11.573 1.00 97.12 91 GLY A O 1
ATOM 774 N N . SER A 1 92 ? 11.883 -1.101 9.562 1.00 97.25 92 SER A N 1
ATOM 775 C CA . SER A 1 92 ? 10.570 -0.893 8.946 1.00 97.25 92 SER A CA 1
ATOM 776 C C . SER A 1 92 ? 9.795 -2.210 8.809 1.00 97.25 92 SER A C 1
ATOM 778 O O . SER A 1 92 ? 8.621 -2.268 9.186 1.00 97.25 92 SER A O 1
ATOM 780 N N . GLN A 1 93 ? 10.455 -3.294 8.374 1.00 97.69 93 GLN A N 1
ATOM 781 C CA . GLN A 1 93 ? 9.848 -4.633 8.334 1.00 97.69 93 GLN A CA 1
ATOM 782 C C . GLN A 1 93 ? 9.438 -5.123 9.724 1.00 97.69 93 GLN A C 1
ATOM 784 O O . GLN A 1 93 ? 8.294 -5.533 9.920 1.00 97.69 93 GLN A O 1
ATOM 789 N N . ASP A 1 94 ? 10.342 -5.055 10.702 1.00 98.50 94 ASP A N 1
ATOM 790 C CA . ASP A 1 94 ? 10.081 -5.514 12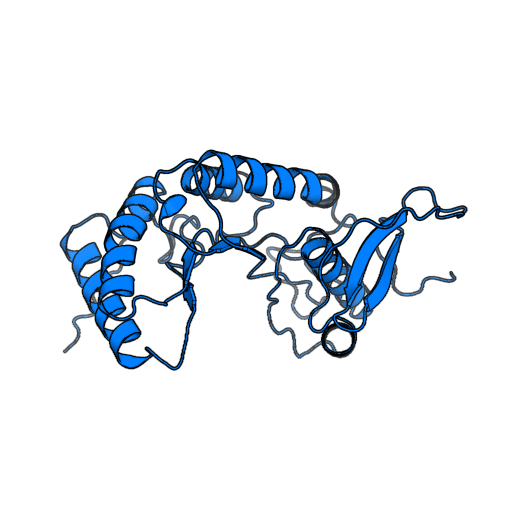.068 1.00 98.50 94 ASP A CA 1
ATOM 791 C C . ASP A 1 94 ? 8.912 -4.750 12.709 1.00 98.50 94 ASP A C 1
ATOM 793 O O . ASP A 1 94 ? 8.073 -5.343 13.403 1.00 98.50 94 ASP A O 1
ATOM 797 N N . TYR A 1 95 ? 8.812 -3.446 12.435 1.00 98.75 95 TYR A N 1
ATOM 798 C CA . TYR A 1 95 ? 7.698 -2.614 12.877 1.00 98.75 95 TYR A CA 1
ATOM 799 C C . TYR A 1 95 ? 6.374 -3.071 12.258 1.00 98.75 95 TYR A C 1
ATOM 801 O O . TYR A 1 95 ? 5.402 -3.303 12.984 1.00 98.75 95 TYR A O 1
ATOM 809 N N . LEU A 1 96 ? 6.336 -3.264 10.933 1.00 98.81 96 LEU A N 1
ATOM 810 C CA . LEU A 1 96 ? 5.148 -3.754 10.236 1.00 98.81 96 LEU A CA 1
ATOM 811 C C . LEU A 1 96 ? 4.734 -5.127 10.773 1.00 98.81 96 LEU A C 1
ATOM 813 O O . LEU A 1 96 ? 3.595 -5.301 11.201 1.00 98.81 96 LEU A O 1
ATOM 817 N N . PHE A 1 97 ? 5.652 -6.092 10.842 1.00 98.81 97 PHE A N 1
ATOM 818 C CA . PHE A 1 97 ? 5.346 -7.436 11.334 1.00 98.81 97 PHE A CA 1
ATOM 819 C C . PHE A 1 97 ? 4.858 -7.451 12.786 1.00 98.81 97 PHE A C 1
ATOM 821 O O . PHE A 1 97 ? 4.042 -8.300 13.149 1.00 98.81 97 PHE A O 1
ATOM 828 N N . SER A 1 98 ? 5.303 -6.510 13.617 1.00 98.88 98 SER A N 1
ATOM 829 C CA . SER A 1 98 ? 4.784 -6.343 14.978 1.00 98.88 98 SER A CA 1
ATOM 830 C C . SER A 1 98 ? 3.322 -5.878 14.982 1.00 98.88 98 SER A C 1
ATOM 832 O O . SER A 1 98 ? 2.520 -6.404 15.755 1.00 98.88 98 SER A O 1
ATOM 834 N N . ILE A 1 99 ? 2.932 -4.979 14.068 1.00 98.81 99 ILE A N 1
ATOM 835 C CA . ILE A 1 99 ? 1.522 -4.609 13.857 1.00 98.81 99 ILE A CA 1
ATOM 836 C C . ILE A 1 99 ? 0.720 -5.830 13.393 1.00 98.81 99 ILE A C 1
ATOM 838 O O . ILE A 1 99 ? -0.327 -6.125 13.976 1.00 98.81 99 ILE A O 1
ATOM 842 N N . LEU A 1 100 ? 1.214 -6.563 12.389 1.00 98.88 100 LEU A N 1
ATOM 843 C CA . LEU A 1 100 ? 0.514 -7.715 11.802 1.00 98.88 100 LEU A CA 1
ATOM 844 C C . LEU A 1 100 ? 0.295 -8.860 12.797 1.00 98.88 100 LEU A C 1
ATOM 846 O O . LEU A 1 100 ? -0.682 -9.589 12.683 1.00 98.88 100 LEU A O 1
ATOM 850 N N . ARG A 1 101 ? 1.182 -9.017 13.787 1.00 98.81 101 ARG A N 1
ATOM 851 C CA . ARG A 1 101 ? 1.055 -10.024 14.856 1.00 98.81 101 ARG A CA 1
ATOM 852 C C . ARG A 1 101 ? 0.167 -9.579 16.020 1.00 98.81 101 ARG A C 1
ATOM 854 O O . ARG A 1 101 ? -0.035 -10.336 16.969 1.00 98.81 101 ARG A O 1
ATOM 861 N N . SER A 1 102 ? -0.343 -8.351 15.989 1.00 98.69 102 SER A N 1
ATOM 862 C CA . SER A 1 102 ? -1.169 -7.814 17.066 1.00 98.69 102 SER A CA 1
ATOM 863 C C . SER A 1 102 ? -2.654 -8.147 16.889 1.00 98.69 102 SER A C 1
ATOM 865 O O . SER A 1 102 ? -3.148 -8.479 15.813 1.00 98.69 102 SER A O 1
ATOM 867 N N . ASP A 1 103 ? -3.405 -7.994 17.970 1.00 98.12 103 ASP A N 1
ATOM 868 C CA . ASP A 1 103 ? -4.857 -8.168 18.051 1.00 98.12 103 ASP A CA 1
ATOM 869 C C . ASP A 1 103 ? -5.662 -7.024 17.398 1.00 98.12 103 ASP A C 1
ATOM 871 O O . ASP A 1 103 ? -6.884 -6.977 17.547 1.00 98.12 103 ASP A O 1
ATOM 875 N N . VAL A 1 104 ? -5.018 -6.104 16.666 1.00 98.44 104 VAL A N 1
ATOM 876 C CA . VAL A 1 104 ? -5.722 -5.077 15.871 1.00 98.44 104 VAL A CA 1
ATOM 877 C C . VAL A 1 104 ? -6.098 -5.560 14.476 1.00 98.44 104 VAL A C 1
ATOM 879 O O . VAL A 1 104 ? -6.966 -4.956 13.854 1.00 98.44 104 VAL A O 1
ATOM 882 N N . MET A 1 105 ? -5.499 -6.650 13.990 1.00 98.75 105 MET A N 1
ATOM 883 C CA . MET A 1 105 ? -5.765 -7.194 12.653 1.00 98.75 105 MET A CA 1
ATOM 884 C C . MET A 1 105 ? -7.249 -7.488 12.369 1.00 98.75 105 MET A C 1
ATOM 886 O O . MET A 1 105 ? -7.712 -7.132 11.286 1.00 98.75 105 MET A O 1
ATOM 890 N N . PRO A 1 106 ? -8.053 -8.014 13.315 1.00 98.62 106 PRO A N 1
ATOM 891 C CA . PRO A 1 106 ? -9.492 -8.187 13.097 1.00 98.62 106 PRO A CA 1
ATOM 892 C C . PRO A 1 106 ? -10.297 -6.875 13.069 1.00 98.62 106 PRO A C 1
ATOM 894 O O . PRO A 1 106 ? -11.487 -6.895 12.762 1.00 98.62 106 PRO A O 1
ATOM 897 N N . LEU A 1 107 ? -9.695 -5.746 13.460 1.00 98.44 107 LEU A N 1
ATOM 898 C CA . LEU A 1 107 ? -10.365 -4.449 13.614 1.00 98.44 107 LEU A CA 1
ATOM 899 C C . LEU A 1 107 ? -10.186 -3.523 12.403 1.00 98.44 107 LEU A C 1
ATOM 901 O O . LEU A 1 107 ? -10.862 -2.494 12.322 1.00 98.44 107 LEU A O 1
ATOM 905 N N . VAL A 1 108 ? -9.262 -3.854 11.501 1.00 98.69 108 VAL A N 1
ATOM 906 C CA . VAL A 1 108 ? -8.839 -2.999 10.386 1.00 98.69 108 VAL A CA 1
ATOM 907 C C . VAL A 1 108 ? -9.271 -3.585 9.046 1.00 98.69 108 VAL A C 1
ATOM 909 O O . VAL A 1 108 ? -9.495 -4.786 8.913 1.00 98.69 108 VAL A O 1
ATOM 912 N N . ASP A 1 109 ? -9.414 -2.725 8.042 1.00 98.81 109 ASP A N 1
ATOM 913 C CA . ASP A 1 109 ? -9.901 -3.111 6.716 1.00 98.81 109 ASP A CA 1
ATOM 914 C C . ASP A 1 109 ? -8.763 -3.224 5.690 1.00 98.81 109 ASP A C 1
ATOM 916 O O . ASP A 1 109 ? -8.924 -3.890 4.664 1.00 98.81 109 ASP A O 1
ATOM 920 N N . ILE A 1 110 ? -7.640 -2.538 5.925 1.00 98.81 110 ILE A N 1
ATOM 921 C CA . ILE A 1 110 ? -6.511 -2.464 4.999 1.00 98.81 110 ILE A CA 1
ATOM 922 C C . ILE A 1 110 ? -5.184 -2.498 5.758 1.00 98.81 110 ILE A C 1
ATOM 924 O O . ILE A 1 110 ? -5.001 -1.761 6.727 1.00 98.81 110 ILE A O 1
ATOM 928 N N . VAL A 1 111 ? -4.259 -3.316 5.259 1.00 98.81 111 VAL A N 1
ATOM 929 C CA . VAL A 1 111 ? -2.836 -3.271 5.609 1.00 98.81 111 VAL A CA 1
ATOM 930 C C . VAL A 1 111 ? -2.092 -2.572 4.477 1.00 98.81 111 VAL A C 1
ATOM 932 O O . VAL A 1 111 ? -2.200 -2.992 3.323 1.00 98.81 111 VAL A O 1
ATOM 935 N N . ALA A 1 112 ? -1.352 -1.523 4.813 1.00 98.50 112 ALA A N 1
ATOM 936 C CA . ALA A 1 112 ? -0.581 -0.726 3.875 1.00 98.50 112 ALA A CA 1
ATOM 937 C C . ALA A 1 112 ? 0.908 -0.652 4.255 1.00 98.50 112 ALA A C 1
ATOM 939 O O . ALA A 1 112 ? 1.252 -0.922 5.407 1.00 98.50 112 ALA A O 1
ATOM 940 N N . TRP A 1 113 ? 1.790 -0.364 3.299 1.00 98.19 113 TRP A N 1
ATOM 941 C CA . TRP A 1 113 ? 3.235 -0.202 3.503 1.00 98.19 113 TRP A CA 1
ATOM 942 C C . TRP A 1 113 ? 3.887 0.485 2.297 1.00 98.19 113 TRP A C 1
ATOM 944 O O . TRP A 1 113 ? 3.374 0.404 1.179 1.00 98.19 113 TRP A O 1
ATOM 954 N N . HIS A 1 114 ? 5.066 1.084 2.497 1.00 97.31 114 HIS A N 1
ATOM 955 C CA . HIS A 1 114 ? 5.851 1.717 1.432 1.00 97.31 114 HIS A CA 1
ATOM 956 C C . HIS A 1 114 ? 6.981 0.783 0.969 1.00 97.31 114 HIS A C 1
ATOM 958 O O . HIS A 1 114 ? 8.001 0.666 1.648 1.00 97.31 114 HIS A O 1
ATOM 964 N N . PRO A 1 115 ? 6.844 0.048 -0.150 1.00 96.25 115 PRO A N 1
ATOM 965 C CA . PRO A 1 115 ? 7.794 -1.016 -0.456 1.00 96.25 115 PRO A CA 1
ATOM 966 C C . PRO A 1 115 ? 9.000 -0.602 -1.287 1.00 96.25 115 PRO A C 1
ATOM 968 O O . PRO A 1 115 ? 9.989 -1.333 -1.274 1.00 96.25 115 PRO A O 1
ATOM 971 N N . MET A 1 116 ? 8.898 0.451 -2.105 1.00 93.12 116 MET A N 1
ATOM 972 C CA . MET A 1 116 ? 9.877 0.688 -3.172 1.00 93.12 116 MET A CA 1
ATOM 973 C C . MET A 1 116 ? 10.124 2.169 -3.441 1.00 93.12 116 MET A C 1
ATOM 975 O O . MET A 1 116 ? 9.338 2.806 -4.151 1.00 93.12 116 MET A O 1
ATOM 979 N N . TYR A 1 117 ? 11.262 2.680 -2.958 1.00 90.81 117 TYR A N 1
ATOM 980 C CA . TYR A 1 117 ? 11.789 4.006 -3.291 1.00 90.81 117 TYR A CA 1
ATOM 981 C C . TYR A 1 117 ? 13.037 3.862 -4.169 1.00 90.81 117 TYR A C 1
ATOM 983 O O . TYR A 1 117 ? 14.177 3.868 -3.714 1.00 90.81 117 TYR A O 1
ATOM 991 N N . GLY A 1 118 ? 12.824 3.670 -5.471 1.00 89.88 118 GLY A N 1
ATOM 992 C CA . GLY A 1 118 ? 13.909 3.445 -6.427 1.00 89.88 118 GLY A CA 1
ATOM 993 C C . GLY A 1 118 ? 14.465 2.017 -6.440 1.00 89.88 118 GLY A C 1
ATOM 994 O O . GLY A 1 118 ? 15.447 1.748 -7.133 1.00 89.88 118 GLY A O 1
ATOM 995 N N . VAL A 1 119 ? 13.845 1.086 -5.707 1.00 93.56 119 VAL A N 1
ATOM 996 C CA . VAL A 1 119 ? 14.270 -0.320 -5.621 1.00 93.56 119 VAL A CA 1
ATOM 997 C C . VAL A 1 119 ? 14.402 -0.929 -7.018 1.00 93.56 119 VAL A C 1
ATOM 999 O O . VAL A 1 119 ? 13.475 -0.899 -7.829 1.00 93.56 119 VAL A O 1
ATOM 1002 N N . SER A 1 120 ? 15.573 -1.482 -7.322 1.00 94.19 120 SER A N 1
ATOM 1003 C CA . SER A 1 120 ? 15.868 -2.079 -8.623 1.00 94.19 120 SER A CA 1
ATOM 1004 C C . SER A 1 120 ? 16.997 -3.106 -8.514 1.00 94.19 120 SER A C 1
ATOM 1006 O O . SER A 1 120 ? 17.819 -3.020 -7.599 1.00 94.19 120 SER A O 1
ATOM 1008 N N . PRO A 1 121 ? 17.121 -4.033 -9.479 1.00 94.25 121 PRO A N 1
ATOM 1009 C CA . PRO A 1 121 ? 18.269 -4.935 -9.547 1.00 94.25 121 PRO A CA 1
ATOM 1010 C C . PRO A 1 121 ? 19.578 -4.229 -9.956 1.00 94.25 121 PRO A C 1
ATOM 1012 O O . PRO A 1 121 ? 20.654 -4.834 -9.895 1.00 94.25 121 PRO A O 1
ATOM 1015 N N . GLU A 1 122 ? 19.520 -2.959 -10.378 1.00 92.50 122 GLU A N 1
ATOM 1016 C CA . GLU A 1 122 ? 20.690 -2.168 -10.782 1.00 92.50 122 GLU A CA 1
ATOM 1017 C C . GLU A 1 122 ? 21.559 -1.792 -9.579 1.00 92.50 122 GLU A C 1
ATOM 1019 O O . GLU A 1 122 ? 22.788 -1.854 -9.657 1.00 92.50 122 GLU A O 1
ATOM 1024 N N . TYR A 1 123 ? 20.926 -1.490 -8.445 1.00 90.94 123 TYR A N 1
ATOM 1025 C CA . TYR A 1 123 ? 21.615 -1.130 -7.215 1.00 90.94 123 TYR A CA 1
ATOM 1026 C C . TYR A 1 123 ? 21.850 -2.360 -6.336 1.00 90.94 123 TYR A C 1
ATOM 1028 O O . TYR A 1 123 ? 20.910 -2.976 -5.841 1.00 90.94 123 TYR A O 1
ATOM 1036 N N . GLU A 1 124 ? 23.119 -2.731 -6.152 1.00 92.62 124 GLU A N 1
ATOM 1037 C CA . GLU A 1 124 ? 23.509 -3.987 -5.495 1.00 92.62 124 GLU A CA 1
ATOM 1038 C C . GLU A 1 124 ? 22.890 -4.177 -4.096 1.00 92.62 124 GLU A C 1
ATOM 1040 O O . GLU A 1 124 ? 22.271 -5.226 -3.907 1.00 92.62 124 GLU A O 1
ATOM 1045 N N . PRO A 1 125 ? 22.899 -3.176 -3.188 1.00 92.25 125 PRO A N 1
ATOM 1046 C CA . PRO A 1 125 ? 22.322 -3.337 -1.850 1.00 92.25 125 PRO A CA 1
ATOM 1047 C C . PRO A 1 125 ? 20.819 -3.643 -1.820 1.00 92.25 125 PRO A C 1
ATOM 1049 O O . PRO A 1 125 ? 20.341 -4.244 -0.864 1.00 92.25 125 PRO A O 1
ATOM 1052 N N . LEU A 1 126 ? 20.066 -3.246 -2.853 1.00 93.50 126 LEU A N 1
ATOM 1053 C CA . LEU A 1 126 ? 18.615 -3.465 -2.942 1.00 93.50 126 LEU A CA 1
ATOM 1054 C C . LEU A 1 126 ? 18.241 -4.610 -3.887 1.00 93.50 126 LEU A C 1
ATOM 1056 O O . LEU A 1 126 ? 17.070 -4.980 -3.979 1.00 93.50 126 LEU A O 1
ATOM 1060 N N . ARG A 1 127 ? 19.217 -5.200 -4.587 1.00 95.44 127 ARG A N 1
ATOM 1061 C CA . ARG A 1 127 ? 18.970 -6.240 -5.591 1.00 95.44 127 ARG A CA 1
ATOM 1062 C C . ARG A 1 127 ? 18.326 -7.478 -4.983 1.00 95.44 127 ARG A C 1
ATOM 1064 O O . ARG A 1 127 ? 17.398 -8.023 -5.569 1.00 95.44 127 ARG A O 1
ATOM 1071 N N . GLN A 1 128 ? 18.832 -7.932 -3.839 1.00 96.44 128 GLN A N 1
ATOM 1072 C CA . GLN A 1 128 ? 18.272 -9.101 -3.165 1.00 96.44 128 GLN A CA 1
ATOM 1073 C C . GLN A 1 128 ? 16.824 -8.831 -2.741 1.00 96.44 128 GLN A C 1
ATOM 1075 O O . GLN A 1 128 ? 15.941 -9.614 -3.077 1.00 96.44 128 GLN A O 1
ATOM 1080 N N . TYR A 1 129 ? 16.577 -7.679 -2.112 1.00 97.19 129 TYR A N 1
ATOM 1081 C CA . TYR A 1 129 ? 15.234 -7.257 -1.725 1.00 97.19 129 TYR A CA 1
ATOM 1082 C C . TYR A 1 129 ? 14.271 -7.199 -2.923 1.00 97.19 129 TYR A C 1
ATOM 1084 O O . TYR A 1 129 ? 13.158 -7.700 -2.817 1.00 97.19 129 TYR A O 1
ATOM 1092 N N . TYR A 1 130 ? 14.698 -6.672 -4.081 1.00 97.00 130 TYR A N 1
ATOM 1093 C CA . TYR A 1 130 ? 13.874 -6.641 -5.299 1.00 97.00 130 TYR A CA 1
ATOM 1094 C C . TYR A 1 130 ? 13.365 -8.035 -5.697 1.00 97.00 130 TYR A C 1
ATOM 1096 O O . TYR A 1 130 ? 12.170 -8.206 -5.932 1.00 97.00 130 TYR A O 1
ATOM 1104 N N . TYR A 1 131 ? 14.253 -9.033 -5.739 1.00 96.88 131 TYR A N 1
ATOM 1105 C CA . TYR A 1 131 ? 13.892 -10.393 -6.150 1.00 96.88 131 TYR A CA 1
ATOM 1106 C C . TYR A 1 131 ? 13.151 -11.183 -5.065 1.00 96.88 131 TYR A C 1
ATOM 1108 O O . TYR A 1 131 ? 12.326 -12.037 -5.381 1.00 96.88 131 TYR A O 1
ATOM 1116 N N . GLU A 1 132 ? 13.425 -10.914 -3.789 1.00 97.25 132 GLU A N 1
ATOM 1117 C CA . GLU A 1 132 ? 12.744 -11.562 -2.661 1.00 97.25 132 GLU A CA 1
ATOM 1118 C C . GLU A 1 132 ? 11.388 -10.925 -2.341 1.00 97.25 132 GLU A C 1
ATOM 1120 O O . GLU A 1 132 ? 10.582 -11.522 -1.628 1.00 97.25 132 GLU A O 1
ATOM 1125 N N . TYR A 1 133 ? 11.095 -9.748 -2.898 1.00 98.00 133 TYR A N 1
ATOM 1126 C CA . TYR A 1 133 ? 9.893 -8.986 -2.584 1.00 98.00 133 TYR A CA 1
ATOM 1127 C C . TYR A 1 133 ? 8.583 -9.791 -2.678 1.00 98.00 133 TYR A C 1
ATOM 1129 O O . TYR A 1 133 ? 7.788 -9.706 -1.740 1.00 98.00 133 TYR A O 1
ATOM 1137 N N . PRO A 1 134 ? 8.336 -10.637 -3.703 1.00 97.88 134 PRO A N 1
ATOM 1138 C CA . PRO A 1 134 ? 7.125 -11.459 -3.733 1.00 97.88 134 PRO A CA 1
ATOM 1139 C C . PRO A 1 134 ? 6.990 -12.423 -2.545 1.00 97.88 134 PRO A C 1
ATOM 1141 O O . PRO A 1 134 ? 5.881 -12.669 -2.072 1.00 97.88 134 PRO A O 1
ATOM 1144 N N . VAL A 1 135 ? 8.110 -12.940 -2.028 1.00 98.44 135 VAL A N 1
ATOM 1145 C CA . VAL A 1 135 ? 8.128 -13.798 -0.833 1.00 98.44 135 VAL A CA 1
ATOM 1146 C C . VAL A 1 135 ? 7.778 -12.983 0.411 1.00 98.44 135 VAL A C 1
ATOM 1148 O O . VAL A 1 135 ? 6.966 -13.431 1.217 1.00 98.44 135 VAL A O 1
ATOM 1151 N N . ILE A 1 136 ? 8.313 -11.764 0.530 1.00 98.50 136 ILE A N 1
ATOM 1152 C CA . ILE A 1 136 ? 8.007 -10.845 1.639 1.00 98.50 136 ILE A CA 1
ATOM 1153 C C . ILE A 1 136 ? 6.516 -10.474 1.633 1.00 98.50 136 ILE A C 1
ATOM 1155 O O . ILE A 1 136 ? 5.861 -10.501 2.674 1.00 98.50 136 ILE A O 1
ATOM 1159 N N . VAL A 1 137 ? 5.941 -10.184 0.461 1.00 98.75 137 VAL A N 1
ATOM 1160 C CA . VAL A 1 137 ? 4.502 -9.903 0.327 1.00 98.75 137 VAL A CA 1
ATOM 1161 C C . VAL A 1 137 ? 3.664 -11.108 0.750 1.00 98.75 137 VAL A C 1
ATOM 1163 O O . VAL A 1 137 ? 2.660 -10.937 1.443 1.00 98.75 137 VAL A O 1
ATOM 1166 N N . GLN A 1 138 ? 4.070 -12.326 0.385 1.00 98.69 138 GLN A N 1
ATOM 1167 C CA . GLN A 1 138 ? 3.379 -13.530 0.843 1.00 98.69 138 GLN A CA 1
ATOM 1168 C C . GLN A 1 138 ? 3.472 -13.694 2.368 1.00 98.69 138 GLN A C 1
ATOM 1170 O O . GLN A 1 138 ? 2.464 -13.990 3.005 1.00 98.69 138 GLN A O 1
ATOM 1175 N N . GLU A 1 139 ? 4.628 -13.415 2.975 1.00 98.81 139 GLU A N 1
ATOM 1176 C CA . GLU A 1 139 ? 4.800 -13.460 4.431 1.00 98.81 139 GLU A CA 1
ATOM 1177 C C . GLU A 1 139 ? 3.909 -12.433 5.155 1.00 98.81 139 GLU A C 1
ATOM 1179 O O . GLU A 1 139 ? 3.253 -12.770 6.145 1.00 98.81 139 GLU A O 1
ATOM 1184 N N . ILE A 1 140 ? 3.808 -11.202 4.635 1.00 98.81 140 ILE A N 1
ATOM 1185 C CA . ILE A 1 140 ? 2.872 -10.178 5.132 1.00 98.81 140 ILE A CA 1
ATOM 1186 C C . ILE A 1 140 ? 1.439 -10.724 5.133 1.00 98.81 140 ILE A C 1
ATOM 1188 O O . ILE A 1 140 ? 0.724 -10.610 6.135 1.00 98.81 140 ILE A O 1
ATOM 1192 N N . LYS A 1 141 ? 1.016 -11.341 4.024 1.00 98.88 141 LYS A N 1
ATOM 1193 C CA . LYS A 1 141 ? -0.336 -11.891 3.875 1.00 98.88 141 LYS A CA 1
ATOM 1194 C C . LYS A 1 141 ? -0.612 -13.038 4.838 1.00 98.88 141 LYS A C 1
ATOM 1196 O O . LYS A 1 141 ? -1.667 -13.050 5.483 1.00 98.88 141 LYS A O 1
ATOM 1201 N N . ASP A 1 142 ? 0.332 -13.965 4.951 1.00 98.88 142 ASP A N 1
ATOM 1202 C CA . ASP A 1 142 ? 0.230 -15.144 5.806 1.00 98.88 142 ASP A CA 1
ATOM 1203 C C . ASP A 1 142 ? 0.129 -14.739 7.278 1.00 98.88 142 ASP A C 1
ATOM 1205 O O . ASP A 1 142 ? -0.763 -15.204 7.993 1.00 98.88 142 ASP A O 1
ATOM 1209 N N . ILE A 1 143 ? 0.983 -13.813 7.729 1.00 98.88 143 ILE A N 1
ATOM 1210 C CA . ILE A 1 143 ? 0.974 -13.332 9.114 1.00 98.88 143 ILE A CA 1
ATOM 1211 C C . ILE A 1 143 ? -0.307 -12.554 9.410 1.00 98.88 143 ILE A C 1
ATOM 1213 O O . ILE A 1 143 ? -0.947 -12.834 10.425 1.00 98.88 143 ILE A O 1
ATOM 1217 N N . ALA A 1 144 ? -0.713 -11.622 8.544 1.00 98.88 144 ALA A N 1
ATOM 1218 C CA . ALA A 1 144 ? -1.938 -10.851 8.750 1.00 98.88 144 ALA A CA 1
ATOM 1219 C C . ALA A 1 144 ? -3.163 -11.777 8.868 1.00 98.88 144 ALA A C 1
ATOM 1221 O O . ALA A 1 144 ? -3.951 -11.667 9.812 1.00 98.88 144 ALA A O 1
ATOM 1222 N N . SER A 1 145 ? -3.288 -12.742 7.950 1.00 98.69 145 SER A N 1
ATOM 1223 C CA . SER A 1 145 ? -4.391 -13.711 7.936 1.00 98.69 145 SER A CA 1
ATOM 1224 C C . SER A 1 145 ? -4.375 -14.612 9.174 1.00 98.69 145 SER A C 1
ATOM 1226 O O . SER A 1 145 ? -5.422 -14.851 9.779 1.00 98.69 145 SER A O 1
ATOM 1228 N N . ALA A 1 146 ? -3.193 -15.060 9.614 1.00 98.75 146 ALA A N 1
ATOM 1229 C CA . ALA A 1 146 ? -3.033 -15.849 10.838 1.00 98.75 146 ALA A CA 1
ATOM 1230 C C . ALA A 1 146 ? -3.488 -15.101 12.106 1.00 98.75 146 ALA A C 1
ATOM 1232 O O . ALA A 1 146 ? -3.862 -15.741 13.089 1.00 98.75 146 ALA A O 1
ATOM 1233 N N . HIS A 1 147 ? -3.512 -13.765 12.071 1.00 98.75 147 HIS A N 1
ATOM 1234 C CA . HIS A 1 147 ? -3.981 -12.905 13.163 1.00 98.75 147 HIS A CA 1
ATOM 1235 C C . HIS A 1 147 ? -5.387 -12.329 12.914 1.00 98.75 147 HIS A C 1
ATOM 1237 O O . HIS A 1 147 ? -5.821 -11.407 13.601 1.00 98.75 147 HIS A O 1
ATOM 1243 N N . GLY A 1 148 ? -6.146 -12.913 11.981 1.00 98.62 148 GLY A N 1
ATOM 1244 C CA . GLY A 1 148 ? -7.567 -12.620 11.779 1.00 98.62 148 GLY A CA 1
ATOM 1245 C C . GLY A 1 148 ? -7.862 -11.436 10.858 1.00 98.62 148 GLY A C 1
ATOM 1246 O O . GLY A 1 148 ? -9.012 -10.995 10.803 1.00 98.62 148 GLY A O 1
ATOM 1247 N N . PHE A 1 149 ? -6.866 -10.932 10.125 1.00 98.81 149 PHE A N 1
ATOM 1248 C CA . PHE A 1 149 ? -7.104 -9.973 9.051 1.00 98.81 149 PHE A CA 1
ATOM 1249 C C . PHE A 1 149 ? -7.877 -10.631 7.900 1.00 98.81 149 PHE A C 1
ATOM 1251 O O . PHE A 1 149 ? -7.597 -11.762 7.509 1.00 98.81 149 PHE A O 1
ATOM 1258 N N . THR A 1 150 ? -8.852 -9.913 7.344 1.00 98.31 150 THR A N 1
ATOM 1259 C CA . THR A 1 150 ? -9.674 -10.369 6.201 1.00 98.31 150 THR A CA 1
ATOM 1260 C C . THR A 1 150 ? -9.842 -9.285 5.134 1.00 98.31 150 THR A C 1
ATOM 1262 O O . THR A 1 150 ? -10.703 -9.380 4.259 1.00 98.31 150 THR A O 1
ATOM 1265 N N . GLY A 1 151 ? -9.055 -8.216 5.252 1.00 98.31 151 GLY A N 1
ATOM 1266 C CA . GLY A 1 151 ? -9.164 -7.020 4.436 1.00 98.31 151 GLY A CA 1
ATOM 1267 C C . GLY A 1 151 ? -8.321 -7.069 3.164 1.00 98.31 151 GLY A C 1
ATOM 1268 O O . GLY A 1 151 ? -8.031 -8.132 2.622 1.00 98.31 151 GLY A O 1
ATOM 1269 N N . LYS A 1 152 ? -7.943 -5.884 2.678 1.00 98.25 152 LYS A N 1
ATOM 1270 C CA . LYS A 1 152 ? -7.134 -5.709 1.461 1.00 98.25 152 LYS A CA 1
ATOM 1271 C C . LYS A 1 152 ? -5.721 -5.226 1.770 1.00 98.25 152 LYS A C 1
ATOM 1273 O O . LYS A 1 152 ? -5.470 -4.643 2.819 1.00 98.25 152 LYS A O 1
ATOM 1278 N N . TYR A 1 153 ? -4.822 -5.407 0.814 1.00 98.62 153 TYR A N 1
ATOM 1279 C CA . TYR A 1 153 ? -3.439 -4.958 0.912 1.00 98.62 153 TYR A CA 1
ATOM 1280 C C . TYR A 1 153 ? -3.180 -3.798 -0.049 1.00 98.62 153 TYR A C 1
ATOM 1282 O O . TYR A 1 153 ? -3.696 -3.796 -1.175 1.00 98.62 153 TYR A O 1
ATOM 1290 N N . VAL A 1 154 ? -2.392 -2.815 0.385 1.00 98.38 154 VAL A N 1
ATOM 1291 C CA . VAL A 1 154 ? -2.039 -1.642 -0.422 1.00 98.38 154 VAL A CA 1
ATOM 1292 C C . VAL A 1 154 ? -0.542 -1.352 -0.298 1.00 98.38 154 VAL A C 1
ATOM 1294 O O . VAL A 1 154 ? -0.028 -1.217 0.798 1.00 98.38 154 VAL A O 1
ATOM 1297 N N . ALA A 1 155 ? 0.154 -1.217 -1.421 1.00 97.81 155 ALA A N 1
ATOM 1298 C CA . ALA A 1 155 ? 1.427 -0.510 -1.475 1.00 97.81 155 ALA A CA 1
ATOM 1299 C C . ALA A 1 155 ? 1.105 0.965 -1.732 1.00 97.81 155 ALA A C 1
ATOM 1301 O O . ALA A 1 155 ? 0.839 1.356 -2.872 1.00 97.81 155 ALA A O 1
ATOM 1302 N N . ASP A 1 156 ? 0.982 1.754 -0.669 1.00 94.50 156 ASP A N 1
ATOM 1303 C CA . ASP A 1 156 ? 0.405 3.104 -0.704 1.00 94.50 156 ASP A CA 1
ATOM 1304 C C . ASP A 1 156 ? 1.391 4.181 -1.167 1.00 94.50 156 ASP A C 1
ATOM 1306 O O . ASP A 1 156 ? 0.962 5.209 -1.705 1.00 94.50 156 ASP A O 1
ATOM 1310 N N . GLU A 1 157 ? 2.692 3.891 -1.108 1.00 93.62 157 GLU A N 1
ATOM 1311 C CA . GLU A 1 157 ? 3.729 4.752 -1.666 1.00 93.62 157 GLU A CA 1
ATOM 1312 C C . GLU A 1 157 ? 4.826 3.951 -2.383 1.00 93.62 157 GLU A C 1
ATOM 1314 O O . GLU A 1 157 ? 5.614 3.226 -1.776 1.00 93.62 157 GLU A O 1
ATOM 1319 N N . ILE A 1 158 ? 4.898 4.108 -3.709 1.00 93.50 158 ILE A N 1
ATOM 1320 C CA . ILE A 1 158 ? 6.036 3.669 -4.530 1.00 93.50 158 ILE A CA 1
ATOM 1321 C C . ILE A 1 158 ? 6.501 4.794 -5.446 1.00 93.50 158 ILE A C 1
ATOM 1323 O O . ILE A 1 158 ? 5.687 5.595 -5.922 1.00 93.50 158 ILE A O 1
ATOM 1327 N N . HIS A 1 159 ? 7.797 4.836 -5.752 1.00 89.19 159 HIS A N 1
ATOM 1328 C CA . HIS A 1 159 ? 8.314 5.756 -6.758 1.00 89.19 159 HIS A CA 1
ATOM 1329 C C . HIS A 1 159 ? 9.685 5.350 -7.314 1.00 89.19 159 HIS A C 1
ATOM 1331 O O . HIS A 1 159 ? 10.471 4.673 -6.662 1.00 89.19 159 HIS A O 1
ATOM 1337 N N . TRP A 1 160 ? 9.964 5.818 -8.533 1.00 90.12 160 TRP A N 1
ATOM 1338 C CA . TRP A 1 160 ? 11.287 5.818 -9.160 1.00 90.12 160 TRP A CA 1
ATOM 1339 C C . TRP A 1 160 ? 11.509 7.200 -9.761 1.00 90.12 160 TRP A C 1
ATOM 1341 O O . TRP A 1 160 ? 10.760 7.616 -10.651 1.00 90.12 160 TRP A O 1
ATOM 1351 N N . CYS A 1 161 ? 12.516 7.918 -9.276 1.00 84.12 161 CYS A N 1
ATOM 1352 C CA . CYS A 1 161 ? 12.800 9.279 -9.713 1.00 84.12 161 CYS A CA 1
ATOM 1353 C C . CYS A 1 161 ? 13.725 9.328 -10.936 1.00 84.12 161 CYS A C 1
ATOM 1355 O O . CYS A 1 161 ? 14.367 8.350 -11.335 1.00 84.12 161 CYS A O 1
ATOM 1357 N N . THR A 1 162 ? 13.750 10.495 -11.576 1.00 83.06 162 THR A N 1
ATOM 1358 C CA . THR A 1 162 ? 14.732 10.850 -12.602 1.00 83.06 162 THR A CA 1
ATOM 1359 C C . THR A 1 162 ? 15.976 11.461 -11.957 1.00 83.06 162 THR A C 1
ATOM 1361 O O . THR A 1 162 ? 15.919 11.947 -10.827 1.00 83.06 162 THR A O 1
ATOM 1364 N N . LEU A 1 163 ? 17.105 11.464 -12.673 1.00 74.50 163 LEU A N 1
ATOM 1365 C CA . LEU A 1 163 ? 18.385 12.011 -12.187 1.00 74.50 163 LEU A CA 1
ATOM 1366 C C . LEU A 1 163 ? 18.291 13.437 -11.601 1.00 74.50 163 LEU A C 1
ATOM 1368 O O . LEU A 1 163 ? 19.021 13.761 -10.673 1.00 74.50 163 LEU A O 1
ATOM 1372 N N . ASP A 1 164 ? 17.417 14.295 -12.130 1.00 73.25 164 ASP A N 1
ATOM 1373 C CA . ASP A 1 164 ? 17.235 15.683 -11.675 1.00 73.25 164 ASP A CA 1
ATOM 1374 C C . ASP A 1 164 ? 16.444 15.815 -10.362 1.00 73.25 164 ASP A C 1
ATOM 1376 O O . ASP A 1 164 ? 16.441 16.885 -9.752 1.00 73.25 164 ASP A O 1
ATOM 1380 N N . LEU A 1 165 ? 15.784 14.737 -9.935 1.00 74.38 165 LEU A N 1
ATOM 1381 C CA . LEU A 1 165 ? 15.012 14.638 -8.694 1.00 74.38 165 LEU A CA 1
ATOM 1382 C C . LEU A 1 165 ? 15.653 13.681 -7.685 1.00 74.38 165 LEU A C 1
ATOM 1384 O O . LEU A 1 165 ? 15.053 13.399 -6.650 1.00 74.38 165 LEU A O 1
ATOM 1388 N N . ALA A 1 166 ? 16.843 13.167 -7.993 1.00 70.69 166 ALA A N 1
ATOM 1389 C CA . ALA A 1 166 ? 17.568 12.279 -7.108 1.00 70.69 166 ALA A CA 1
ATOM 1390 C C . ALA A 1 166 ? 17.934 13.008 -5.813 1.00 70.69 166 ALA A C 1
ATOM 1392 O O . ALA A 1 166 ? 18.580 14.059 -5.837 1.00 70.69 166 ALA A O 1
ATOM 1393 N N . ASP A 1 167 ? 17.536 12.427 -4.688 1.00 75.00 167 ASP A N 1
ATOM 1394 C CA . ASP A 1 167 ? 18.047 12.831 -3.390 1.00 75.00 167 ASP A CA 1
ATOM 1395 C C . ASP A 1 167 ? 19.520 12.391 -3.290 1.00 75.00 167 ASP A C 1
ATOM 1397 O O . ASP A 1 167 ? 19.808 11.205 -3.490 1.00 75.00 167 ASP A O 1
ATOM 1401 N N . PRO A 1 168 ? 20.468 13.309 -3.012 1.00 72.00 168 PRO A N 1
ATOM 1402 C CA . PRO A 1 168 ? 21.868 12.956 -2.798 1.00 72.00 168 PRO A CA 1
ATOM 1403 C C . PRO A 1 168 ? 22.083 11.866 -1.741 1.00 72.00 168 PRO A C 1
ATOM 1405 O O . PRO A 1 168 ? 23.049 11.111 -1.860 1.00 72.00 168 PRO A O 1
ATOM 1408 N N . ASP A 1 169 ? 21.192 11.770 -0.750 1.00 76.19 169 ASP A N 1
ATOM 1409 C CA . ASP A 1 169 ? 21.259 10.764 0.311 1.00 76.19 169 ASP A CA 1
ATOM 1410 C C . ASP A 1 169 ? 20.677 9.400 -0.126 1.00 76.19 169 ASP A C 1
ATOM 1412 O O . ASP A 1 169 ? 20.973 8.378 0.493 1.00 76.19 169 ASP A O 1
ATOM 1416 N N . HIS A 1 170 ? 19.946 9.353 -1.251 1.00 75.50 170 HIS A N 1
ATOM 1417 C CA . HIS A 1 170 ? 19.327 8.147 -1.824 1.00 75.50 170 HIS A CA 1
ATOM 1418 C C . HIS A 1 170 ? 19.729 7.951 -3.305 1.00 75.50 170 HIS A C 1
ATOM 1420 O O . HIS A 1 170 ? 18.881 7.961 -4.208 1.00 75.50 170 HIS A O 1
ATOM 1426 N N . PRO A 1 171 ? 21.031 7.751 -3.606 1.00 72.38 171 PRO A N 1
ATOM 1427 C CA . PRO A 1 171 ? 21.555 7.730 -4.977 1.00 72.38 171 PRO A CA 1
ATOM 1428 C C . PRO A 1 171 ? 21.010 6.587 -5.848 1.00 72.38 171 PRO A C 1
ATOM 1430 O O . PRO A 1 171 ? 21.137 6.632 -7.070 1.00 72.38 171 PRO A O 1
ATOM 1433 N N . TRP A 1 172 ? 20.404 5.562 -5.244 1.00 78.50 172 TRP A N 1
ATOM 1434 C CA . TRP A 1 172 ? 19.778 4.443 -5.953 1.00 78.50 172 TRP A CA 1
ATOM 1435 C C . TRP A 1 172 ? 18.445 4.791 -6.617 1.00 78.50 172 TRP A C 1
ATOM 1437 O O . TRP A 1 172 ? 17.951 4.009 -7.421 1.00 78.50 172 TRP A O 1
ATOM 1447 N N . ASN A 1 173 ? 17.873 5.958 -6.324 1.00 75.75 173 ASN A N 1
ATOM 1448 C CA . ASN A 1 173 ? 16.580 6.388 -6.848 1.00 75.75 173 ASN A CA 1
ATOM 1449 C C . ASN A 1 173 ? 16.687 7.214 -8.149 1.00 75.75 173 ASN A C 1
ATOM 1451 O O . ASN A 1 173 ? 15.732 7.854 -8.584 1.00 75.75 173 ASN A O 1
ATOM 1455 N N . ALA A 1 174 ? 17.868 7.235 -8.768 1.00 82.31 174 ALA A N 1
ATOM 1456 C CA . ALA A 1 174 ? 18.217 8.143 -9.851 1.00 82.31 174 ALA A CA 1
ATOM 1457 C C . ALA A 1 174 ? 18.311 7.398 -11.195 1.00 82.31 174 ALA A C 1
ATOM 1459 O O . ALA A 1 174 ? 19.330 6.782 -11.507 1.00 82.31 174 ALA A O 1
ATOM 1460 N N . PHE A 1 175 ? 17.265 7.478 -12.020 1.00 88.75 175 PHE A N 1
ATOM 1461 C CA . PHE A 1 175 ? 17.197 6.765 -13.301 1.00 88.75 175 PHE A CA 1
ATOM 1462 C C . PHE A 1 175 ? 17.024 7.708 -14.500 1.00 88.75 175 PHE A C 1
ATOM 1464 O O . PHE A 1 175 ? 16.698 8.890 -14.367 1.00 88.75 175 PHE A O 1
ATOM 1471 N N . THR A 1 176 ? 17.243 7.183 -15.706 1.00 91.19 176 THR A N 1
ATOM 1472 C CA . THR A 1 176 ? 16.771 7.831 -16.936 1.00 91.19 176 THR A CA 1
ATOM 1473 C C . THR A 1 176 ? 15.243 7.819 -16.975 1.00 91.19 176 THR A C 1
ATOM 1475 O O . THR A 1 176 ? 14.605 6.966 -16.356 1.00 91.19 176 THR A O 1
ATOM 1478 N N . GLU A 1 177 ? 14.634 8.718 -17.753 1.00 90.25 177 GLU A N 1
ATOM 1479 C CA . GLU A 1 177 ? 13.170 8.802 -17.842 1.00 90.25 177 GLU A CA 1
ATOM 1480 C C . GLU A 1 177 ? 12.510 7.467 -18.219 1.00 90.25 177 GLU A C 1
ATOM 1482 O O . GLU A 1 177 ? 11.464 7.109 -17.667 1.00 90.25 177 GLU A O 1
ATOM 1487 N N . THR A 1 178 ? 13.124 6.730 -19.149 1.00 91.69 178 THR A N 1
ATOM 1488 C CA . THR A 1 178 ? 12.638 5.432 -19.627 1.00 91.69 178 THR A CA 1
ATOM 1489 C C . THR A 1 178 ? 12.804 4.343 -18.573 1.00 91.69 178 THR A C 1
ATOM 1491 O O . THR A 1 178 ? 11.859 3.586 -18.346 1.00 91.69 178 THR A O 1
ATOM 1494 N N . LYS A 1 179 ? 13.953 4.269 -17.887 1.00 93.00 179 LYS A N 1
ATOM 1495 C CA . LYS A 1 179 ? 14.155 3.302 -16.799 1.00 93.00 179 LYS A CA 1
ATOM 1496 C C . LYS A 1 179 ? 13.189 3.545 -15.641 1.00 93.00 179 LYS A C 1
ATOM 1498 O O . LYS A 1 179 ? 12.562 2.584 -15.199 1.00 93.00 179 LYS A O 1
ATOM 1503 N N . SER A 1 180 ? 12.985 4.798 -15.211 1.00 91.69 180 SER A N 1
ATOM 1504 C CA . SER A 1 180 ? 11.985 5.115 -14.177 1.00 91.69 180 SER A CA 1
ATOM 1505 C C . SER A 1 180 ? 10.600 4.607 -14.588 1.00 91.69 180 SER A C 1
ATOM 1507 O O . SER A 1 180 ? 9.922 3.949 -13.803 1.00 91.69 180 SER A O 1
ATOM 1509 N N . ALA A 1 181 ? 10.189 4.850 -15.841 1.00 92.06 181 ALA A N 1
ATOM 1510 C CA . ALA A 1 181 ? 8.897 4.397 -16.356 1.00 92.06 181 ALA A CA 1
ATOM 1511 C C . ALA A 1 181 ? 8.772 2.867 -16.416 1.00 92.06 181 ALA A C 1
ATOM 1513 O O . ALA A 1 181 ? 7.720 2.326 -16.063 1.00 92.06 181 ALA A O 1
ATOM 1514 N N . LYS A 1 182 ? 9.838 2.160 -16.818 1.00 94.31 182 LYS A N 1
ATOM 1515 C CA . LYS A 1 182 ? 9.887 0.690 -16.816 1.00 94.31 182 LYS A CA 1
ATOM 1516 C C . LYS A 1 182 ? 9.753 0.139 -15.398 1.00 94.31 182 LYS A C 1
ATOM 1518 O O . LYS A 1 182 ? 8.898 -0.716 -15.176 1.00 94.31 182 LYS A O 1
ATOM 1523 N N . TYR A 1 183 ? 10.526 0.646 -14.439 1.00 94.44 183 TYR A N 1
ATOM 1524 C CA . TYR A 1 183 ? 10.462 0.157 -13.062 1.00 94.44 183 TYR A CA 1
ATOM 1525 C C . TYR A 1 183 ? 9.139 0.487 -12.371 1.00 94.44 183 TYR A C 1
ATOM 1527 O O . TYR A 1 183 ? 8.572 -0.410 -11.754 1.00 94.44 183 TYR A O 1
ATOM 1535 N N . LEU A 1 184 ? 8.569 1.686 -12.562 1.00 94.12 184 LEU A N 1
ATOM 1536 C CA . LEU A 1 184 ? 7.229 1.976 -12.040 1.00 94.12 184 LEU A CA 1
ATOM 1537 C C . LEU A 1 184 ? 6.181 1.024 -12.637 1.00 94.12 184 LEU A C 1
ATOM 1539 O O . LEU A 1 184 ? 5.332 0.511 -11.914 1.00 94.12 184 LEU A O 1
ATOM 1543 N N . THR A 1 185 ? 6.253 0.752 -13.943 1.00 95.19 185 THR A N 1
ATOM 1544 C CA . THR A 1 185 ? 5.334 -0.182 -14.616 1.00 95.19 185 THR A CA 1
ATOM 1545 C C . THR A 1 185 ? 5.456 -1.595 -14.046 1.00 95.19 185 THR A C 1
ATOM 1547 O O . THR A 1 185 ? 4.438 -2.205 -13.719 1.00 95.19 185 THR A O 1
ATOM 1550 N N . ARG A 1 186 ? 6.688 -2.103 -13.880 1.00 96.31 186 ARG A N 1
ATOM 1551 C CA . ARG A 1 186 ? 6.954 -3.405 -13.245 1.00 96.31 186 ARG A CA 1
ATOM 1552 C C . ARG A 1 186 ? 6.428 -3.433 -11.815 1.00 96.31 186 ARG A C 1
ATOM 1554 O O . ARG A 1 186 ? 5.710 -4.360 -11.464 1.00 96.31 186 ARG A O 1
ATOM 1561 N N . GLY A 1 187 ? 6.718 -2.391 -11.034 1.00 96.19 187 GLY A N 1
ATOM 1562 C CA . GLY A 1 187 ? 6.226 -2.205 -9.673 1.00 96.19 187 GLY A CA 1
ATOM 1563 C C . GLY A 1 187 ? 4.707 -2.317 -9.609 1.00 96.19 187 GLY A C 1
ATOM 1564 O O . GLY A 1 187 ? 4.196 -3.200 -8.928 1.00 96.19 187 GLY A O 1
ATOM 1565 N N . ILE A 1 188 ? 3.976 -1.499 -10.370 1.00 96.56 188 ILE A N 1
ATOM 1566 C CA . ILE A 1 188 ? 2.506 -1.525 -10.389 1.00 96.56 188 ILE A CA 1
ATOM 1567 C C . ILE A 1 188 ? 1.981 -2.918 -10.760 1.00 96.56 188 ILE A C 1
ATOM 1569 O O . ILE A 1 188 ? 1.137 -3.465 -10.055 1.00 96.56 188 ILE A O 1
ATOM 1573 N N . LEU A 1 189 ? 2.477 -3.510 -11.849 1.00 97.31 189 LEU A N 1
ATOM 1574 C CA . LEU A 1 189 ? 1.970 -4.791 -12.350 1.00 97.31 189 LEU A CA 1
ATOM 1575 C C . LEU A 1 189 ? 2.275 -5.967 -11.422 1.00 97.31 189 LEU A C 1
ATOM 1577 O O . LEU A 1 189 ? 1.422 -6.835 -11.262 1.00 97.31 189 LEU A O 1
ATOM 1581 N N . MET A 1 190 ? 3.450 -5.980 -10.795 1.00 97.38 190 MET A N 1
ATOM 1582 C CA . MET A 1 190 ? 3.824 -6.975 -9.793 1.00 97.38 190 MET A CA 1
ATOM 1583 C C . MET A 1 190 ? 2.886 -6.924 -8.589 1.00 97.38 190 MET A C 1
ATOM 1585 O O . MET A 1 190 ? 2.337 -7.949 -8.200 1.00 97.38 190 MET A O 1
ATOM 1589 N N . HIS A 1 191 ? 2.643 -5.738 -8.029 1.00 98.12 191 HIS A N 1
ATOM 1590 C CA . HIS A 1 191 ? 1.729 -5.589 -6.896 1.00 98.12 191 HIS A CA 1
ATOM 1591 C C . HIS A 1 191 ? 0.300 -5.991 -7.261 1.00 98.12 191 HIS A C 1
ATOM 1593 O O . HIS A 1 191 ? -0.291 -6.807 -6.559 1.00 98.12 191 HIS A O 1
ATOM 1599 N N . LEU A 1 192 ? -0.229 -5.503 -8.390 1.00 97.38 192 LEU A N 1
ATOM 1600 C CA . LEU A 1 192 ? -1.559 -5.901 -8.857 1.00 97.38 192 LEU A CA 1
ATOM 1601 C C . LEU A 1 192 ? -1.645 -7.418 -9.059 1.00 97.38 192 LEU A C 1
ATOM 1603 O O . LEU A 1 192 ? -2.636 -8.037 -8.684 1.00 97.38 192 LEU A O 1
ATOM 1607 N N . GLY A 1 193 ? -0.604 -8.024 -9.633 1.00 97.50 193 GLY A N 1
ATOM 1608 C CA . GLY A 1 193 ? -0.520 -9.466 -9.843 1.00 97.50 193 GLY A CA 1
ATOM 1609 C C . GLY A 1 193 ? -0.431 -10.265 -8.543 1.00 97.50 193 GLY A C 1
ATOM 1610 O O . GLY A 1 193 ? -0.910 -11.393 -8.481 1.00 97.50 193 GLY A O 1
ATOM 1611 N N . MET A 1 194 ? 0.083 -9.659 -7.477 1.00 97.81 194 MET A N 1
ATOM 1612 C CA . MET A 1 194 ? 0.038 -10.192 -6.120 1.00 97.81 194 MET A CA 1
ATOM 1613 C C . MET A 1 194 ? -1.220 -9.764 -5.356 1.00 97.81 194 MET A C 1
ATOM 1615 O O . MET A 1 194 ? -1.228 -9.892 -4.142 1.00 97.81 194 MET A O 1
ATOM 1619 N N . ASP A 1 195 ? -2.279 -9.262 -5.997 1.00 97.38 195 ASP A N 1
ATOM 1620 C CA . ASP A 1 195 ? -3.499 -8.779 -5.321 1.00 97.38 195 ASP A CA 1
ATOM 1621 C C . ASP A 1 195 ? -3.209 -7.718 -4.234 1.00 97.38 195 ASP A C 1
ATOM 1623 O O . ASP A 1 195 ? -3.719 -7.751 -3.113 1.00 97.38 195 ASP A O 1
ATOM 1627 N N . VAL A 1 196 ? -2.314 -6.785 -4.566 1.00 98.12 196 VAL A N 1
ATOM 1628 C CA . VAL A 1 196 ? -1.967 -5.605 -3.771 1.00 98.12 196 VAL A CA 1
ATOM 1629 C C . VAL A 1 196 ? -2.300 -4.367 -4.602 1.00 98.12 196 VAL A C 1
ATOM 1631 O O . VAL A 1 196 ? -1.801 -4.185 -5.713 1.00 98.12 196 VAL A O 1
ATOM 1634 N N . THR A 1 197 ? -3.170 -3.502 -4.079 1.00 96.50 197 THR A N 1
ATOM 1635 C CA . THR A 1 197 ? -3.484 -2.223 -4.739 1.00 96.50 197 THR A CA 1
ATOM 1636 C C . THR A 1 197 ? -2.292 -1.278 -4.621 1.00 96.50 197 THR A C 1
ATOM 1638 O O . THR A 1 197 ? -1.550 -1.349 -3.650 1.00 96.50 197 THR A O 1
ATOM 1641 N N . VAL A 1 198 ? -2.104 -0.378 -5.586 1.00 95.19 198 VAL A N 1
ATOM 1642 C CA . VAL A 1 198 ? -0.950 0.528 -5.605 1.00 95.19 198 VAL A CA 1
ATOM 1643 C C . VAL A 1 198 ? -1.382 1.983 -5.646 1.00 95.19 198 VAL A C 1
ATOM 1645 O O . VAL A 1 198 ? -2.225 2.365 -6.461 1.00 95.19 198 VAL A O 1
ATOM 1648 N N . SER A 1 199 ? -0.729 2.799 -4.827 1.00 92.56 199 SER A N 1
ATOM 1649 C CA . SER A 1 199 ? -0.618 4.243 -5.000 1.00 92.56 199 SER A CA 1
ATOM 1650 C C . SER A 1 199 ? 0.857 4.605 -5.213 1.00 92.56 199 SER A C 1
ATOM 1652 O O . SER A 1 199 ? 1.762 3.885 -4.803 1.00 92.56 199 SER A O 1
ATOM 1654 N N . HIS A 1 200 ? 1.111 5.679 -5.957 1.00 86.44 200 HIS A N 1
ATOM 1655 C CA . HIS A 1 200 ? 2.464 6.113 -6.300 1.00 86.44 200 HIS A CA 1
ATOM 1656 C C . HIS A 1 200 ? 2.593 7.619 -6.115 1.00 86.44 200 HIS A C 1
ATOM 1658 O O . HIS A 1 200 ? 1.627 8.363 -6.316 1.00 86.44 200 HIS A O 1
ATOM 1664 N N . ILE A 1 201 ? 3.803 8.077 -5.793 1.00 82.19 201 ILE A N 1
ATOM 1665 C CA . ILE A 1 201 ? 4.074 9.511 -5.681 1.00 82.19 201 ILE A CA 1
ATOM 1666 C C . ILE A 1 201 ? 3.904 10.153 -7.068 1.00 82.19 201 ILE 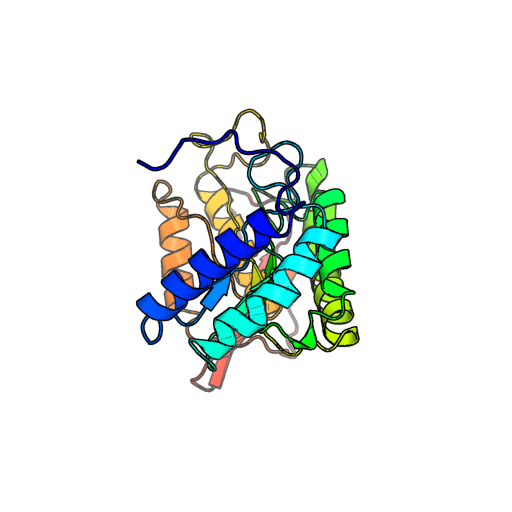A C 1
ATOM 1668 O O . ILE A 1 201 ? 4.509 9.688 -8.042 1.00 82.19 201 ILE A O 1
ATOM 1672 N N . PRO A 1 202 ? 3.115 11.235 -7.200 1.00 67.38 202 PRO A N 1
ATOM 1673 C CA . PRO A 1 202 ? 2.908 11.901 -8.479 1.00 67.38 202 PRO A CA 1
ATOM 1674 C C . PRO A 1 202 ? 4.180 12.632 -8.937 1.00 67.38 202 PRO A C 1
ATOM 1676 O O . PRO A 1 202 ? 4.398 13.808 -8.646 1.00 67.38 202 PRO A O 1
ATOM 1679 N N . LEU A 1 203 ? 5.010 11.955 -9.730 1.00 66.44 203 LEU A N 1
ATOM 1680 C CA . LEU A 1 203 ? 6.203 12.526 -10.361 1.00 66.44 203 LEU A CA 1
ATOM 1681 C C . LEU A 1 203 ? 5.859 13.121 -11.735 1.00 66.44 203 LEU A C 1
ATOM 1683 O O . LEU A 1 203 ? 6.274 12.636 -12.786 1.00 66.44 203 LEU A O 1
ATOM 1687 N N . LEU A 1 204 ? 5.090 14.215 -11.723 1.00 62.41 204 LEU A N 1
ATOM 1688 C CA . LEU A 1 204 ? 4.536 14.877 -12.919 1.00 62.41 204 LEU A CA 1
ATOM 1689 C C . LEU A 1 204 ? 5.580 15.474 -13.887 1.00 62.41 204 LEU A C 1
ATOM 1691 O O . LEU A 1 204 ? 5.203 16.062 -14.900 1.00 62.41 204 LEU A O 1
ATOM 1695 N N . ARG A 1 205 ? 6.879 15.364 -13.588 1.00 74.25 205 ARG A N 1
ATOM 1696 C CA . ARG A 1 205 ? 7.962 15.918 -14.417 1.00 74.25 205 ARG A CA 1
ATOM 1697 C C . ARG A 1 205 ? 8.518 14.941 -15.454 1.00 74.25 205 ARG A C 1
ATOM 1699 O O . ARG A 1 205 ? 9.212 15.395 -16.353 1.00 74.25 205 ARG A O 1
ATOM 1706 N N . ASN A 1 206 ? 8.174 13.653 -15.383 1.00 82.50 206 ASN A N 1
ATOM 1707 C CA . ASN A 1 206 ? 8.598 12.652 -16.364 1.00 82.50 206 ASN A CA 1
ATOM 1708 C C . ASN A 1 206 ? 7.410 12.242 -17.269 1.00 82.50 206 ASN A C 1
ATOM 1710 O O . ASN A 1 206 ? 6.477 11.574 -16.802 1.00 82.50 206 ASN A O 1
ATOM 1714 N N . PRO A 1 207 ? 7.423 12.597 -18.569 1.00 86.94 207 PRO A N 1
ATOM 1715 C CA . PRO A 1 207 ? 6.320 12.296 -19.482 1.00 86.94 207 PRO A CA 1
ATOM 1716 C C . PRO A 1 207 ? 6.136 10.792 -19.743 1.00 86.94 207 PRO A C 1
ATOM 1718 O O . PRO A 1 207 ? 5.007 10.351 -19.974 1.00 86.94 207 PRO A O 1
ATOM 1721 N N . ASN A 1 208 ? 7.206 9.992 -19.678 1.00 89.38 208 ASN A N 1
ATOM 1722 C CA . ASN A 1 208 ? 7.130 8.541 -19.862 1.00 89.38 208 ASN A CA 1
ATOM 1723 C C . ASN A 1 208 ? 6.445 7.863 -18.673 1.00 89.38 208 ASN A C 1
ATOM 1725 O O . ASN A 1 208 ? 5.598 6.995 -18.883 1.00 89.38 208 ASN A O 1
ATOM 1729 N N . LEU A 1 209 ? 6.743 8.301 -17.443 1.00 88.25 209 LEU A N 1
ATOM 1730 C CA . LEU A 1 209 ? 6.042 7.847 -16.235 1.00 88.25 209 LEU A CA 1
ATOM 1731 C C . LEU A 1 209 ? 4.545 8.161 -16.323 1.00 88.25 209 LEU A C 1
ATOM 1733 O O . LEU A 1 209 ? 3.714 7.272 -16.144 1.00 88.25 209 LEU A O 1
ATOM 1737 N N . PHE A 1 210 ? 4.199 9.401 -16.686 1.00 89.06 210 PHE A N 1
ATOM 1738 C CA . PHE A 1 210 ? 2.803 9.804 -16.855 1.00 89.06 210 PHE A CA 1
ATOM 1739 C C . PHE A 1 210 ? 2.076 8.935 -17.890 1.00 89.06 210 PHE A C 1
ATOM 1741 O O . PHE A 1 210 ? 0.979 8.437 -17.633 1.00 89.06 210 PHE A O 1
ATOM 1748 N N . LYS A 1 211 ? 2.697 8.709 -19.054 1.00 91.06 211 LYS A N 1
ATOM 1749 C CA . LYS A 1 211 ? 2.118 7.881 -20.118 1.00 91.06 211 LYS A CA 1
ATOM 1750 C C . LYS A 1 211 ? 1.964 6.420 -19.692 1.00 91.06 211 LYS A C 1
ATOM 1752 O O . LYS A 1 211 ? 0.950 5.805 -20.016 1.00 91.06 211 LYS A O 1
ATOM 1757 N N . ALA A 1 212 ? 2.929 5.869 -18.958 1.00 91.19 212 ALA A N 1
ATOM 1758 C CA . ALA A 1 212 ? 2.843 4.515 -18.419 1.00 91.19 212 ALA A CA 1
ATOM 1759 C C . ALA A 1 212 ? 1.649 4.370 -17.464 1.00 91.19 212 ALA A C 1
ATOM 1761 O O . ALA A 1 212 ? 0.808 3.493 -17.662 1.00 91.19 212 ALA A O 1
ATOM 1762 N N . VAL A 1 213 ? 1.511 5.285 -16.500 1.00 92.06 213 VAL A N 1
ATOM 1763 C CA . VAL A 1 213 ? 0.386 5.299 -15.552 1.00 92.06 213 VAL A CA 1
ATOM 1764 C C . VAL A 1 213 ? -0.949 5.480 -16.275 1.00 92.06 213 VAL A C 1
ATOM 1766 O O . VAL A 1 213 ? -1.902 4.759 -15.982 1.00 92.06 213 VAL A O 1
ATOM 1769 N N . GLN A 1 214 ? -1.030 6.388 -17.253 1.00 93.06 214 GLN A N 1
ATOM 1770 C CA . GLN A 1 214 ? -2.232 6.585 -18.069 1.00 93.06 214 GLN A CA 1
ATOM 1771 C C . GLN A 1 214 ? -2.635 5.306 -18.819 1.00 93.06 214 GLN A C 1
ATOM 1773 O O . GLN A 1 214 ? -3.811 4.931 -18.814 1.00 93.06 214 GLN A O 1
ATOM 1778 N N . ASN A 1 215 ? -1.674 4.625 -19.447 1.00 94.94 215 ASN A N 1
ATOM 1779 C CA . ASN A 1 215 ? -1.923 3.384 -20.176 1.00 94.94 215 ASN A CA 1
ATOM 1780 C C . ASN A 1 215 ? -2.406 2.275 -19.237 1.00 94.94 215 ASN A C 1
ATOM 1782 O O . ASN A 1 215 ? -3.428 1.650 -19.512 1.00 94.94 215 ASN A O 1
ATOM 1786 N N . LEU A 1 216 ? -1.728 2.066 -18.105 1.00 94.44 216 LEU A N 1
ATOM 1787 C CA . LEU A 1 216 ? -2.138 1.072 -17.109 1.00 94.44 216 LEU A CA 1
ATOM 1788 C C . LEU A 1 216 ? -3.529 1.379 -16.551 1.00 94.44 216 LEU A C 1
ATOM 1790 O O . LEU A 1 216 ? -4.365 0.486 -16.471 1.00 94.44 216 LEU A O 1
ATOM 1794 N N . SER A 1 217 ? -3.822 2.651 -16.277 1.00 93.25 217 SER A N 1
ATOM 1795 C CA . SER A 1 217 ? -5.142 3.100 -15.812 1.00 93.25 217 SER A CA 1
ATOM 1796 C C . SER A 1 217 ? -6.243 2.924 -16.864 1.00 93.25 217 SER A C 1
ATOM 1798 O O . SER A 1 217 ? -7.419 2.983 -16.528 1.00 93.25 217 SER A O 1
ATOM 1800 N N . THR A 1 218 ? -5.883 2.721 -18.134 1.00 94.25 218 THR A N 1
ATOM 1801 C CA . THR A 1 218 ? -6.823 2.443 -19.231 1.00 94.25 218 THR A CA 1
ATOM 1802 C C . THR A 1 218 ? -7.004 0.941 -19.461 1.00 94.25 218 THR A C 1
ATOM 1804 O O . THR A 1 218 ? -8.107 0.504 -19.775 1.00 94.25 218 THR A O 1
ATOM 1807 N N . ILE A 1 219 ? -5.935 0.153 -19.306 1.00 93.94 219 ILE A N 1
ATOM 1808 C CA . ILE A 1 219 ? -5.906 -1.289 -19.608 1.00 93.94 219 ILE A CA 1
ATOM 1809 C C . ILE A 1 219 ? -6.369 -2.137 -18.417 1.00 93.94 219 ILE A C 1
ATOM 1811 O O . ILE A 1 219 ? -7.070 -3.127 -18.601 1.00 93.94 219 ILE A O 1
ATOM 1815 N N . MET A 1 220 ? -5.992 -1.740 -17.201 1.00 94.06 220 MET A N 1
ATOM 1816 C CA . MET A 1 220 ? -6.227 -2.483 -15.963 1.00 94.06 220 MET A CA 1
ATOM 1817 C C . MET A 1 220 ? -7.502 -2.122 -15.156 1.00 94.06 220 MET A C 1
ATOM 1819 O O . MET A 1 220 ? -7.625 -2.644 -14.045 1.00 94.06 220 MET A O 1
ATOM 1823 N N . PRO A 1 221 ? -8.466 -1.271 -15.598 1.00 92.00 221 PRO A N 1
ATOM 1824 C CA . PRO A 1 221 ? -9.693 -1.033 -14.833 1.00 92.00 221 PRO A CA 1
ATOM 1825 C C . PRO A 1 221 ? -10.437 -2.318 -14.462 1.00 92.00 221 PRO A C 1
ATOM 1827 O O . PRO A 1 221 ? -10.913 -3.049 -15.330 1.00 92.00 221 PRO A O 1
ATOM 1830 N N . GLY A 1 222 ? -10.570 -2.569 -13.157 1.00 91.75 222 GLY A N 1
ATOM 1831 C CA . GLY A 1 222 ? -11.265 -3.749 -12.637 1.00 91.75 222 GLY A CA 1
ATOM 1832 C C . GLY A 1 222 ? -10.585 -5.079 -12.976 1.00 91.75 222 GLY A C 1
ATOM 1833 O O . GLY A 1 222 ? -11.251 -6.108 -12.939 1.00 91.75 222 GLY A O 1
ATOM 1834 N N . ALA A 1 223 ? -9.301 -5.061 -13.344 1.00 94.94 223 ALA A N 1
ATOM 1835 C CA . ALA A 1 223 ? -8.519 -6.274 -13.525 1.00 94.94 223 ALA A CA 1
ATOM 1836 C C . ALA A 1 223 ? -8.285 -6.953 -12.168 1.00 94.94 223 ALA A C 1
ATOM 1838 O O . ALA A 1 223 ? -7.791 -6.323 -11.234 1.00 94.94 223 ALA A O 1
ATOM 1839 N N . GLU A 1 224 ? -8.614 -8.237 -12.077 1.00 96.00 224 GLU A N 1
ATOM 1840 C CA . GLU A 1 224 ? -8.377 -9.068 -10.895 1.00 96.00 224 GLU A CA 1
ATOM 1841 C C . GLU A 1 224 ? -7.252 -10.060 -11.185 1.00 96.00 224 GLU A C 1
ATOM 1843 O O . GLU A 1 224 ? -7.236 -10.675 -12.258 1.00 96.00 224 GLU A O 1
ATOM 1848 N N . SER A 1 225 ? -6.312 -10.217 -10.247 1.00 96.50 225 SER A N 1
ATOM 1849 C CA . SER A 1 225 ? -5.249 -11.219 -10.374 1.00 96.50 225 SER A CA 1
ATOM 1850 C C . SER A 1 225 ? -5.846 -12.621 -10.503 1.00 96.50 225 SER A C 1
ATOM 18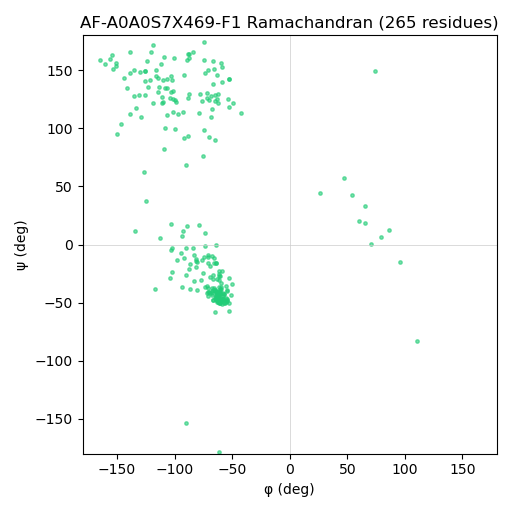52 O O . SER A 1 225 ? -6.845 -12.963 -9.868 1.00 96.50 225 SER A O 1
ATOM 1854 N N . THR A 1 226 ? -5.262 -13.438 -11.375 1.00 95.75 226 THR A N 1
ATOM 1855 C CA . THR A 1 226 ? -5.729 -14.797 -11.631 1.00 95.75 226 THR A CA 1
ATOM 1856 C C . THR A 1 226 ? -4.572 -15.689 -12.056 1.00 95.75 226 THR A C 1
ATOM 1858 O O . THR A 1 226 ? -3.603 -15.222 -12.650 1.00 95.75 226 THR A O 1
ATOM 1861 N N . GLU A 1 227 ? -4.689 -16.990 -11.818 1.00 93.44 227 GLU A N 1
ATOM 1862 C CA . GLU A 1 227 ? -3.756 -17.963 -12.377 1.00 93.44 227 GLU A CA 1
ATOM 1863 C C . GLU A 1 227 ? -4.243 -18.414 -13.755 1.00 93.44 227 GLU A C 1
ATOM 1865 O O . GLU A 1 227 ? -5.379 -18.868 -13.919 1.00 93.44 227 GLU A O 1
ATOM 1870 N N . LEU A 1 228 ? -3.373 -18.304 -14.759 1.00 90.81 228 LEU A N 1
ATOM 1871 C CA . LEU A 1 228 ? -3.614 -18.852 -16.089 1.00 90.81 228 LEU A CA 1
ATOM 1872 C C . LEU A 1 228 ? -2.608 -19.968 -16.365 1.00 90.81 228 LEU A C 1
ATOM 1874 O O . LEU A 1 228 ? -1.410 -19.755 -16.178 1.00 90.81 228 LEU A O 1
ATOM 1878 N N . PRO A 1 229 ? -3.057 -21.142 -16.845 1.00 87.38 229 PRO A N 1
ATOM 1879 C CA . PRO A 1 229 ? -2.161 -22.222 -17.232 1.00 87.38 229 PRO A CA 1
ATOM 1880 C C . PRO A 1 229 ? -1.514 -21.883 -18.581 1.00 87.38 229 PRO A C 1
ATOM 1882 O O . PRO A 1 229 ? -1.934 -22.376 -19.628 1.00 87.38 229 PRO A O 1
ATOM 1885 N N . ILE A 1 230 ? -0.532 -20.984 -18.561 1.00 86.94 230 ILE A N 1
ATOM 1886 C CA . ILE A 1 230 ? 0.224 -20.561 -19.739 1.00 86.94 230 ILE A CA 1
ATOM 1887 C C . ILE A 1 230 ? 1.600 -21.220 -19.774 1.00 86.94 230 ILE A C 1
ATOM 1889 O O . ILE A 1 230 ? 2.242 -21.413 -18.745 1.00 86.94 230 ILE A O 1
ATOM 1893 N N . GLU A 1 231 ? 2.062 -21.533 -20.980 1.00 90.00 231 GLU A N 1
ATOM 1894 C CA . GLU A 1 231 ? 3.441 -21.934 -21.248 1.00 90.00 231 GLU A CA 1
ATOM 1895 C C . GLU A 1 231 ? 4.111 -20.804 -22.034 1.00 90.00 231 GLU A C 1
ATOM 1897 O O . GLU A 1 231 ? 3.626 -20.410 -23.097 1.00 90.00 231 GLU A O 1
ATOM 1902 N N . ILE A 1 232 ? 5.206 -20.262 -21.502 1.00 89.50 232 ILE A N 1
ATOM 1903 C CA . ILE A 1 232 ? 5.991 -19.215 -22.162 1.00 89.50 232 ILE A CA 1
ATOM 1904 C C . ILE A 1 232 ? 7.221 -19.873 -22.784 1.00 89.50 232 ILE A C 1
ATOM 1906 O O . ILE A 1 232 ? 8.090 -20.375 -22.076 1.00 89.50 232 ILE A O 1
ATOM 1910 N N . GLN A 1 233 ? 7.300 -19.858 -24.114 1.00 92.56 233 GLN A N 1
ATOM 1911 C CA . GLN A 1 233 ? 8.470 -20.327 -24.857 1.00 92.56 233 GLN A CA 1
ATOM 1912 C C . GLN A 1 233 ? 9.352 -19.128 -25.206 1.00 92.56 233 GLN A C 1
ATOM 1914 O O . GLN A 1 233 ? 8.948 -18.270 -25.989 1.00 92.56 233 GLN A O 1
ATOM 1919 N N . SER A 1 234 ? 10.541 -19.058 -24.607 1.00 89.12 234 SER A N 1
ATOM 1920 C CA . SER A 1 234 ? 11.493 -17.964 -24.811 1.00 89.12 234 SER A CA 1
ATOM 1921 C C . SER A 1 234 ? 12.937 -18.427 -24.628 1.00 89.12 234 SER A C 1
ATOM 1923 O O . SER A 1 234 ? 13.197 -19.404 -23.928 1.00 89.12 234 SER A O 1
ATOM 1925 N N . GLU A 1 235 ? 13.874 -17.702 -25.241 1.00 90.44 235 GLU A N 1
ATOM 1926 C CA . GLU A 1 235 ? 15.308 -17.829 -24.958 1.00 90.44 235 GLU A CA 1
ATOM 1927 C C . GLU A 1 235 ? 15.687 -17.175 -23.618 1.00 90.44 235 GLU A C 1
ATOM 1929 O O . GLU A 1 235 ? 16.667 -17.577 -22.990 1.00 90.44 235 GLU A O 1
ATOM 1934 N N . ALA A 1 236 ? 14.902 -16.197 -23.152 1.00 89.38 236 ALA A N 1
ATOM 1935 C CA . ALA A 1 236 ? 15.107 -15.565 -21.855 1.00 89.38 236 ALA A CA 1
ATOM 1936 C C . ALA A 1 236 ? 14.724 -16.520 -20.715 1.00 89.38 236 ALA A C 1
ATOM 1938 O O . ALA A 1 236 ? 13.634 -17.091 -20.697 1.00 89.38 236 ALA A O 1
ATOM 1939 N N . THR A 1 237 ? 15.614 -16.669 -19.733 1.00 88.62 237 THR A N 1
ATOM 1940 C CA . THR A 1 237 ? 15.461 -17.631 -18.627 1.00 88.62 237 THR A CA 1
ATOM 1941 C C . THR A 1 237 ? 14.827 -17.040 -17.369 1.00 88.62 237 THR A C 1
ATOM 1943 O O . THR A 1 237 ? 14.565 -17.764 -16.415 1.00 88.62 237 THR A O 1
ATOM 1946 N N . ASN A 1 238 ? 14.615 -15.729 -17.343 1.00 90.81 238 ASN A N 1
ATOM 1947 C CA . ASN A 1 238 ? 14.191 -14.939 -16.186 1.00 90.81 238 ASN A CA 1
ATOM 1948 C C . ASN A 1 238 ? 12.923 -14.129 -16.492 1.00 90.81 238 ASN A C 1
ATOM 1950 O O . ASN A 1 238 ? 12.794 -12.972 -16.093 1.00 90.81 238 ASN A O 1
ATOM 1954 N N . ILE A 1 239 ? 12.000 -14.715 -17.255 1.00 93.31 239 ILE A N 1
ATOM 1955 C CA . ILE A 1 239 ? 10.712 -14.077 -17.509 1.00 93.31 239 ILE A CA 1
ATOM 1956 C C . ILE A 1 239 ? 9.875 -14.126 -16.236 1.00 93.31 239 ILE A C 1
ATOM 1958 O O . ILE A 1 239 ? 9.615 -15.200 -15.695 1.00 93.31 239 ILE A O 1
ATOM 1962 N N . VAL A 1 240 ? 9.403 -12.960 -15.815 1.00 93.81 240 VAL A N 1
ATOM 1963 C CA . VAL A 1 240 ? 8.339 -12.821 -14.822 1.00 93.81 240 VAL A CA 1
ATOM 1964 C C . VAL A 1 240 ? 7.049 -12.496 -15.554 1.00 93.81 240 VAL A C 1
ATOM 1966 O O . VAL A 1 240 ? 7.056 -11.750 -16.535 1.00 93.81 240 VAL A O 1
ATOM 1969 N N . SER A 1 241 ? 5.937 -13.064 -15.089 1.00 95.50 241 SER A N 1
ATOM 1970 C CA . SER A 1 241 ? 4.620 -12.803 -15.660 1.00 95.50 241 SER A CA 1
ATOM 1971 C C . SER A 1 241 ? 3.524 -12.772 -14.609 1.00 95.50 241 SER A C 1
ATOM 1973 O O . SER A 1 241 ? 3.521 -13.604 -13.703 1.00 95.50 241 SER A O 1
ATOM 1975 N N . TYR A 1 242 ? 2.550 -11.886 -14.800 1.00 96.56 242 TYR A N 1
ATOM 1976 C CA . TYR A 1 242 ? 1.333 -11.816 -13.997 1.00 96.56 242 TYR A CA 1
ATOM 1977 C C . TYR A 1 242 ? 0.112 -11.882 -14.905 1.00 96.56 242 TYR A C 1
ATOM 1979 O O . TYR A 1 242 ? 0.093 -11.318 -16.001 1.00 96.56 242 TYR A O 1
ATOM 1987 N N . SER A 1 243 ? -0.906 -12.603 -14.453 1.00 97.19 243 SER A N 1
ATOM 1988 C CA . SER A 1 243 ? -2.115 -12.858 -15.225 1.00 97.19 243 SER A CA 1
ATOM 1989 C C . SER A 1 243 ? -3.325 -12.234 -14.550 1.00 97.19 243 SER A C 1
ATOM 1991 O O . SER A 1 243 ? -3.421 -12.190 -13.325 1.00 97.19 243 SER A O 1
ATOM 1993 N N . PHE A 1 244 ? -4.259 -11.750 -15.365 1.00 97.44 244 PHE A N 1
ATOM 1994 C CA . PHE A 1 244 ? -5.428 -11.025 -14.890 1.00 97.44 244 PHE A CA 1
ATOM 1995 C C . PHE A 1 244 ? -6.690 -11.433 -15.644 1.00 97.44 244 PHE A C 1
ATOM 1997 O O . PHE A 1 244 ? -6.660 -11.722 -16.844 1.00 97.44 244 PHE A O 1
ATOM 2004 N N . SER A 1 245 ? -7.817 -11.401 -14.940 1.00 96.88 245 SER A N 1
ATOM 2005 C CA . SER A 1 245 ? -9.154 -11.439 -15.525 1.00 96.88 245 SER A CA 1
ATOM 2006 C C . SER A 1 245 ? -9.753 -10.040 -15.549 1.00 96.88 245 SER A C 1
ATOM 2008 O O . SER A 1 245 ? -9.746 -9.342 -14.540 1.00 96.88 245 SER A O 1
ATOM 2010 N N . LEU A 1 246 ? -10.304 -9.642 -16.693 1.00 94.56 246 LEU A N 1
ATOM 2011 C CA . LEU A 1 246 ? -11.085 -8.415 -16.820 1.00 94.56 246 LEU A CA 1
ATOM 2012 C C . LEU A 1 246 ? -12.565 -8.677 -16.539 1.00 94.56 246 LEU A C 1
ATOM 2014 O O . LEU A 1 246 ? -13.058 -9.791 -16.723 1.00 94.56 246 LEU A O 1
ATOM 2018 N N . ALA A 1 247 ? -13.305 -7.619 -16.201 1.00 90.56 247 ALA A N 1
ATOM 2019 C CA . ALA A 1 247 ? -14.755 -7.680 -16.005 1.00 90.56 247 ALA A CA 1
ATOM 2020 C C . ALA A 1 247 ? -15.530 -8.167 -17.251 1.00 90.56 247 ALA A C 1
ATOM 2022 O O . ALA A 1 247 ? -16.637 -8.686 -17.124 1.00 90.56 247 ALA A O 1
ATOM 2023 N N . SER A 1 248 ? -14.956 -8.030 -18.454 1.00 91.69 248 SER A N 1
ATOM 2024 C CA . SER A 1 248 ? -15.512 -8.586 -19.698 1.00 91.69 248 SER A CA 1
ATOM 2025 C C . SER A 1 248 ? -15.408 -10.115 -19.789 1.00 91.69 248 SER A C 1
ATOM 2027 O O . SER A 1 248 ? -16.073 -10.721 -20.626 1.00 91.69 248 SER A O 1
ATOM 2029 N N . GLY A 1 249 ? -14.577 -10.741 -18.951 1.00 91.06 249 GLY A N 1
ATOM 2030 C CA . GLY A 1 249 ? -14.173 -12.143 -19.044 1.00 91.06 249 GLY A CA 1
ATOM 2031 C C . GLY A 1 249 ? -12.845 -12.355 -19.778 1.00 91.06 249 GLY A C 1
ATOM 2032 O O . GLY A 1 249 ? -12.243 -13.425 -19.617 1.00 91.06 249 GLY A O 1
ATOM 2033 N N . ASP A 1 250 ? -12.362 -11.344 -20.512 1.00 94.25 250 ASP A N 1
ATOM 2034 C CA . ASP A 1 250 ? -11.074 -11.378 -21.210 1.00 94.25 250 ASP A CA 1
ATOM 2035 C C . ASP A 1 250 ? -9.913 -11.605 -20.238 1.00 94.25 250 ASP A C 1
ATOM 2037 O O . ASP A 1 250 ? -9.999 -11.323 -19.037 1.00 94.25 250 ASP A O 1
ATOM 2041 N N . LYS A 1 251 ? -8.813 -12.133 -20.776 1.00 95.31 251 LYS A N 1
ATOM 2042 C CA . LYS A 1 251 ? -7.593 -12.420 -20.026 1.00 95.31 251 LYS A CA 1
ATOM 2043 C C . LYS A 1 251 ? -6.464 -11.522 -20.490 1.00 95.31 251 LYS A C 1
ATOM 2045 O O . LYS A 1 251 ? -6.259 -11.357 -21.691 1.00 95.31 251 LYS A O 1
ATOM 2050 N N . LEU A 1 252 ? -5.728 -10.974 -19.532 1.00 95.44 252 LEU A N 1
ATOM 2051 C CA . LEU A 1 252 ? -4.498 -10.234 -19.773 1.00 95.44 252 LEU A CA 1
ATOM 2052 C C . LEU A 1 252 ? -3.331 -10.988 -19.158 1.00 95.44 252 LEU A C 1
ATOM 2054 O O . LEU A 1 252 ? -3.448 -11.557 -18.075 1.00 95.44 252 LEU A O 1
ATOM 2058 N N . ILE A 1 253 ? -2.201 -10.949 -19.849 1.00 95.62 253 ILE A N 1
ATOM 2059 C CA . ILE A 1 253 ? -0.923 -11.429 -19.342 1.00 95.62 253 ILE A CA 1
ATOM 2060 C C . ILE A 1 253 ? 0.046 -10.271 -19.501 1.00 95.62 253 ILE A C 1
ATOM 2062 O O . ILE A 1 253 ? 0.158 -9.689 -20.582 1.00 95.62 253 ILE A O 1
ATOM 2066 N N . THR A 1 254 ? 0.734 -9.933 -18.423 1.00 95.50 254 THR A N 1
ATOM 2067 C CA . THR A 1 254 ? 1.886 -9.043 -18.458 1.00 95.50 254 THR A CA 1
ATOM 2068 C C . THR A 1 254 ? 3.131 -9.877 -18.245 1.00 95.50 254 THR A C 1
ATOM 2070 O O . THR A 1 254 ? 3.100 -10.850 -17.495 1.00 95.50 254 THR A O 1
ATOM 2073 N N . LEU A 1 255 ? 4.210 -9.542 -18.946 1.00 94.88 255 LEU A N 1
ATOM 2074 C CA . LEU A 1 255 ? 5.479 -10.239 -18.807 1.00 94.88 255 LEU A CA 1
ATOM 2075 C C . LEU A 1 255 ? 6.652 -9.329 -19.162 1.00 94.88 255 LEU A C 1
ATOM 2077 O O . LEU A 1 255 ? 6.507 -8.411 -19.971 1.00 94.88 255 LEU A O 1
ATOM 2081 N N . TRP A 1 256 ? 7.799 -9.582 -18.545 1.00 94.38 256 TRP A N 1
ATOM 2082 C CA . TRP A 1 256 ? 9.065 -8.905 -18.822 1.00 94.38 256 TRP A CA 1
ATOM 2083 C C . TRP A 1 256 ? 10.241 -9.807 -18.440 1.00 94.38 256 TRP A C 1
ATOM 2085 O O . TRP A 1 256 ? 10.080 -10.762 -17.683 1.00 94.38 256 TRP A O 1
ATOM 2095 N N . THR A 1 257 ? 11.430 -9.490 -18.950 1.00 93.31 257 THR A N 1
ATOM 2096 C CA . THR A 1 257 ? 12.694 -10.031 -18.440 1.00 93.31 257 THR A CA 1
ATOM 2097 C C . THR A 1 257 ? 13.053 -9.323 -17.141 1.00 93.31 257 THR A C 1
ATOM 2099 O O . THR A 1 257 ? 13.140 -8.091 -17.097 1.00 93.31 257 THR A O 1
ATOM 2102 N N . ASP A 1 258 ? 13.244 -10.081 -16.066 1.00 93.12 258 ASP A N 1
ATOM 2103 C CA . ASP A 1 258 ? 13.427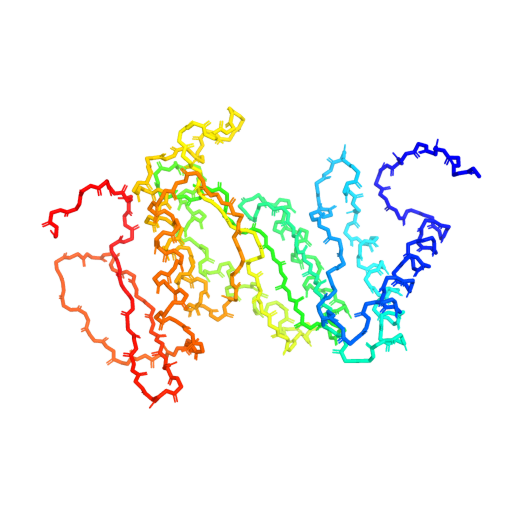 -9.529 -14.718 1.00 93.12 258 ASP A CA 1
ATOM 2104 C C . ASP A 1 258 ? 14.843 -8.983 -14.446 1.00 93.12 258 ASP A C 1
ATOM 2106 O O . ASP A 1 258 ? 15.225 -8.732 -13.310 1.00 93.12 258 ASP A O 1
ATOM 2110 N N . ASP A 1 259 ? 15.626 -8.752 -15.502 1.00 92.19 259 ASP A N 1
ATOM 2111 C CA . ASP A 1 259 ? 16.943 -8.116 -15.443 1.00 92.19 259 ASP A CA 1
ATOM 2112 C C . ASP A 1 259 ? 16.866 -6.600 -15.203 1.00 92.19 259 ASP A C 1
ATOM 2114 O O . ASP A 1 259 ? 15.804 -5.967 -15.240 1.00 92.19 259 ASP A O 1
ATOM 2118 N N . ILE A 1 260 ? 18.044 -5.992 -15.026 1.00 94.12 260 ILE A N 1
ATOM 2119 C CA . ILE A 1 260 ? 18.243 -4.540 -15.034 1.00 94.12 260 ILE A CA 1
ATOM 2120 C C . ILE A 1 260 ? 17.583 -3.931 -16.273 1.00 94.12 260 ILE A C 1
ATOM 2122 O O . ILE A 1 260 ? 17.931 -4.257 -17.408 1.00 94.12 260 ILE A O 1
ATOM 2126 N N . ALA A 1 261 ? 16.646 -3.007 -16.051 1.00 92.94 261 ALA A N 1
ATOM 2127 C CA . ALA A 1 261 ? 16.010 -2.284 -17.137 1.00 92.94 261 ALA A CA 1
ATOM 2128 C C . ALA A 1 261 ? 17.059 -1.463 -17.903 1.00 92.94 261 ALA A C 1
ATOM 2130 O O . ALA A 1 261 ? 17.818 -0.690 -17.320 1.00 92.94 261 ALA A O 1
ATOM 2131 N N . VAL A 1 262 ? 17.068 -1.604 -19.223 1.00 92.62 262 VAL A N 1
ATOM 2132 C CA . VAL A 1 262 ? 17.833 -0.764 -20.155 1.00 92.62 262 VAL A CA 1
ATOM 2133 C C . VAL A 1 262 ? 16.912 0.282 -20.782 1.00 92.62 262 VAL A C 1
ATOM 2135 O O . VAL A 1 262 ? 15.694 0.109 -20.759 1.00 92.62 262 VAL A O 1
ATOM 2138 N N . ASP A 1 263 ? 17.443 1.374 -21.331 1.00 91.25 263 ASP A N 1
ATOM 2139 C CA . ASP A 1 263 ? 16.616 2.373 -22.027 1.00 91.25 263 ASP A CA 1
ATOM 2140 C C . ASP A 1 263 ? 15.986 1.776 -23.289 1.00 91.25 263 ASP A C 1
ATOM 2142 O O . ASP A 1 263 ? 14.764 1.658 -23.391 1.00 91.25 263 ASP A O 1
ATOM 2146 N N . GLU A 1 264 ? 16.835 1.291 -24.188 1.00 86.31 264 GLU A N 1
ATOM 2147 C CA . GLU A 1 264 ? 16.448 0.636 -25.432 1.00 86.31 264 GLU A CA 1
ATOM 2148 C C . GLU A 1 264 ? 16.646 -0.870 -25.292 1.00 86.31 264 GLU A C 1
ATOM 2150 O O . GLU A 1 264 ? 17.732 -1.327 -24.940 1.00 86.31 264 GLU A O 1
ATOM 2155 N N . ASP A 1 265 ? 15.588 -1.626 -25.562 1.00 69.94 265 ASP A N 1
ATOM 2156 C CA . ASP A 1 265 ? 15.631 -3.080 -25.650 1.00 69.94 265 ASP A CA 1
ATOM 2157 C C . ASP A 1 265 ? 15.409 -3.444 -27.120 1.00 69.94 265 ASP A C 1
ATOM 2159 O O . ASP A 1 265 ? 14.412 -3.018 -27.709 1.00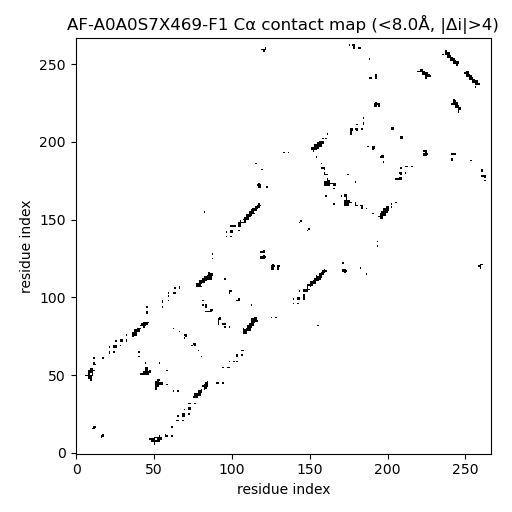 69.94 265 ASP A O 1
ATOM 2163 N N . SER A 1 266 ? 16.348 -4.151 -27.753 1.00 56.69 266 SER A N 1
ATOM 2164 C CA . SER A 1 266 ? 16.205 -4.529 -29.166 1.00 56.69 266 SER A CA 1
ATOM 2165 C C . SER A 1 266 ? 15.176 -5.641 -29.400 1.00 56.69 266 SER A C 1
ATOM 2167 O O . SER A 1 266 ? 14.928 -5.978 -30.562 1.00 56.69 266 SER A O 1
ATOM 2169 N N . GLY A 1 267 ? 14.556 -6.148 -28.329 1.00 48.66 267 GLY A N 1
ATOM 2170 C CA . GLY A 1 267 ? 13.655 -7.296 -28.353 1.00 48.66 267 GLY A CA 1
ATOM 2171 C C . GLY A 1 267 ? 14.356 -8.564 -27.910 1.00 48.66 267 GLY A C 1
ATOM 2172 O O . GLY A 1 267 ? 15.544 -8.734 -28.274 1.00 48.66 267 GLY A O 1
#

Mean predicted aligned error: 4.71 Å

pLDDT: mean 92.61, std 9.9, range [36.12, 98.88]

Nearest PDB structures (foldseek):
  5z3k-assembly1_A  TM=6.069E-01  e=2.068E-06  Croceicoccus marinus
  5o7z-assembly2_D  TM=7.246E-01  e=4.836E-04  Thermochaetoides thermophila
  2c7f-assembly6_F  TM=7.205E-01  e=1.155E-03  Acetivibrio thermocellus
  5o82-assembly1_B  TM=7.206E-01  e=2.456E-03  Thermochaetoides thermophila
  5o82-assembly1_A  TM=6.812E-01  e=1.837E-03  Thermochaetoides thermophila

Radius of gyration: 20.2 Å; Cα contacts (8 Å, |Δi|>4): 426; chains: 1; bounding box: 44×53×57 Å

Sequence (267 aa):
MAQGGEVRYPRFKTEEEIQRYLDYVQFIVHHFKNRIQYYEIWNEPNIENTIQWIEVDDYIKLVKRTVPVIKEEYSEAKIVVGSTSELSDMGSQDYLFSILRSDVMPLVDIVAWHPMYGVSPEYEPLRQYYYEYPVIVQEIKDIASAHGFTGKYVADEIHWCTLDLADPDHPWNAFTETKSAKYLTRGILMHLGMDVTVSHIPLLRNPNLFKAVQNLSTIMPGAESTELPIEIQSEATNIVSYSFSLASGDKLITLWTDDIAVDEDSG

Solvent-accessible surface area (backbone atoms only — not comparable to full-atom values): 14930 Å² total; per-residue (Å²): 130,85,76,88,69,85,86,67,64,63,38,63,86,41,73,67,54,46,48,56,48,47,54,48,49,43,53,51,42,57,71,37,54,96,77,57,54,74,47,70,66,67,67,26,32,68,46,73,99,36,98,46,12,31,50,64,71,48,43,55,52,47,50,67,60,41,50,58,48,48,38,71,65,32,73,83,54,36,34,33,38,58,32,24,48,54,44,79,39,67,70,32,39,56,50,43,53,54,53,33,70,30,89,52,26,64,75,39,39,30,48,31,30,19,63,32,74,24,66,32,62,74,40,71,93,37,24,62,54,54,74,44,39,68,58,53,52,49,50,54,51,53,45,23,45,76,35,52,30,82,56,50,42,30,36,59,40,33,46,46,35,36,60,95,68,39,47,86,93,44,66,65,19,45,30,54,56,54,33,20,23,52,50,46,50,50,51,50,49,51,34,38,42,67,64,21,49,73,38,59,65,87,62,85,85,37,70,52,39,52,50,46,52,53,48,48,66,66,73,48,67,73,50,39,52,45,92,70,100,72,84,86,89,67,92,68,89,51,66,46,71,38,29,29,38,34,85,88,69,50,75,48,78,48,73,47,70,74,62,65,76,58,78,78,75,95,121